Protein AF-A0A1C6I6C9-F1 (afdb_monomer_lite)

pLDDT: mean 89.74, std 8.67, range [51.88, 98.06]

Structure (mmCIF, N/CA/C/O backbone):
data_AF-A0A1C6I6C9-F1
#
_entry.id   AF-A0A1C6I6C9-F1
#
loop_
_atom_site.group_PDB
_atom_site.id
_atom_site.type_symbol
_atom_site.label_atom_id
_atom_site.label_alt_id
_atom_site.label_comp_id
_atom_site.label_asym_id
_atom_site.label_entity_id
_atom_site.label_seq_id
_atom_site.pdbx_PDB_ins_code
_atom_site.Cartn_x
_atom_site.Cartn_y
_atom_site.Cartn_z
_atom_site.occupancy
_atom_site.B_iso_or_equiv
_atom_site.auth_seq_id
_atom_site.auth_comp_id
_atom_site.auth_asym_id
_atom_site.auth_atom_id
_atom_site.pdbx_PDB_model_num
ATOM 1 N N . MET A 1 1 ? -13.541 0.398 -19.706 1.00 61.53 1 MET A N 1
ATOM 2 C CA . MET A 1 1 ? -12.215 1.051 -19.804 1.00 61.53 1 MET A CA 1
ATOM 3 C C . MET A 1 1 ? -11.159 -0.019 -19.575 1.00 61.53 1 MET A C 1
ATOM 5 O O . MET A 1 1 ? -11.337 -0.788 -18.644 1.00 61.53 1 MET A O 1
ATOM 9 N N . ILE A 1 2 ? -10.128 -0.121 -20.419 1.00 81.19 2 ILE A N 1
ATOM 10 C CA . ILE A 1 2 ? -9.035 -1.096 -20.234 1.00 81.19 2 ILE A CA 1
ATOM 11 C C . ILE A 1 2 ? -7.935 -0.419 -19.410 1.00 81.19 2 ILE A C 1
ATOM 13 O O . ILE A 1 2 ? -7.549 0.708 -19.726 1.00 81.19 2 ILE A O 1
ATOM 17 N N . PHE A 1 3 ? -7.452 -1.075 -18.355 1.00 89.19 3 PHE A N 1
ATOM 18 C CA . PHE A 1 3 ? -6.341 -0.570 -17.549 1.00 89.19 3 PHE A CA 1
ATOM 19 C C . PHE A 1 3 ? -5.011 -0.953 -18.202 1.00 89.19 3 PHE A C 1
ATOM 21 O O . PHE A 1 3 ? -4.579 -2.093 -18.086 1.00 89.19 3 PHE A O 1
ATOM 28 N N . VAL A 1 4 ? -4.390 -0.002 -18.904 1.00 91.38 4 VAL A N 1
ATOM 29 C CA . VAL A 1 4 ? -3.047 -0.151 -19.494 1.00 91.38 4 VAL A CA 1
ATOM 30 C C . VAL A 1 4 ? -2.168 0.989 -18.974 1.00 91.38 4 VAL A C 1
ATOM 32 O O . VAL A 1 4 ? -2.090 2.050 -19.611 1.00 91.38 4 VAL A O 1
ATOM 35 N N . PRO A 1 5 ? -1.574 0.838 -17.780 1.00 93.44 5 PRO A N 1
ATOM 36 C CA . PRO A 1 5 ? -0.711 1.861 -17.214 1.00 93.44 5 PRO A CA 1
ATOM 37 C C . PRO A 1 5 ? 0.591 1.958 -18.013 1.00 93.44 5 PRO A C 1
ATOM 39 O O . PRO A 1 5 ? 0.952 1.059 -18.773 1.00 93.44 5 PRO A O 1
ATOM 42 N N . HIS A 1 6 ? 1.278 3.085 -17.866 1.00 93.00 6 HIS A N 1
ATOM 43 C CA . HIS A 1 6 ? 2.584 3.297 -18.475 1.00 93.00 6 HIS A CA 1
ATOM 44 C C . HIS A 1 6 ? 3.594 3.731 -17.417 1.00 93.00 6 HIS A C 1
ATOM 46 O O . HIS A 1 6 ? 3.250 4.473 -16.497 1.00 93.00 6 HIS A O 1
ATOM 52 N N . ILE A 1 7 ? 4.843 3.321 -17.610 1.00 92.38 7 ILE A N 1
ATOM 53 C CA . ILE A 1 7 ? 6.009 3.784 -16.850 1.00 92.38 7 ILE A CA 1
ATOM 54 C C . ILE A 1 7 ? 6.973 4.524 -17.784 1.00 92.38 7 ILE A C 1
ATOM 56 O O . ILE A 1 7 ? 6.735 4.608 -18.993 1.00 92.38 7 ILE A O 1
ATOM 60 N N . ILE A 1 8 ? 8.057 5.069 -17.237 1.00 90.75 8 ILE A N 1
ATOM 61 C CA . ILE A 1 8 ? 9.130 5.712 -18.001 1.00 90.75 8 ILE A CA 1
ATOM 62 C C . ILE A 1 8 ? 10.309 4.772 -18.130 1.00 90.75 8 ILE A C 1
ATOM 64 O O . ILE A 1 8 ? 10.794 4.263 -17.127 1.00 90.75 8 ILE A O 1
ATOM 68 N N . ARG A 1 9 ? 10.822 4.605 -19.348 1.00 91.62 9 ARG A N 1
ATOM 69 C CA . ARG A 1 9 ? 12.175 4.103 -19.574 1.00 91.62 9 ARG A CA 1
ATOM 70 C C . ARG A 1 9 ? 13.157 5.265 -19.449 1.00 91.62 9 ARG A C 1
ATOM 72 O O . ARG A 1 9 ? 13.077 6.228 -20.205 1.00 91.62 9 ARG A O 1
ATOM 79 N N . CYS A 1 10 ? 14.077 5.191 -18.493 1.00 89.56 10 CYS A N 1
ATOM 80 C CA . CYS A 1 10 ? 14.943 6.319 -18.143 1.00 89.56 10 CYS A CA 1
ATOM 81 C C . CYS A 1 10 ? 15.974 6.654 -19.225 1.00 89.56 10 CYS A C 1
ATOM 83 O O . CYS A 1 10 ? 16.325 7.820 -19.369 1.00 89.56 10 CYS A O 1
ATOM 85 N N . ALA A 1 11 ? 16.438 5.656 -19.987 1.00 89.81 11 ALA A N 1
ATOM 86 C CA . ALA A 1 11 ? 17.492 5.828 -20.992 1.00 89.81 11 ALA A CA 1
ATOM 87 C C . ALA A 1 11 ? 17.140 6.867 -22.074 1.00 89.81 11 ALA A C 1
ATOM 89 O O . ALA A 1 11 ? 18.021 7.553 -22.583 1.00 89.81 11 ALA A O 1
ATOM 90 N N . ASP A 1 12 ? 15.858 6.981 -22.420 1.00 88.31 12 ASP A N 1
ATOM 91 C CA . ASP A 1 12 ? 15.351 7.856 -23.480 1.00 88.31 12 ASP A CA 1
ATOM 92 C C . ASP A 1 12 ? 14.105 8.661 -23.072 1.00 88.31 12 ASP A C 1
ATOM 94 O O . ASP A 1 12 ? 13.520 9.365 -23.895 1.00 88.31 12 ASP A O 1
ATOM 98 N N . ASN A 1 13 ? 13.708 8.586 -21.798 1.00 85.75 13 ASN A N 1
ATOM 99 C CA . ASN A 1 13 ? 12.519 9.231 -21.238 1.00 85.75 13 ASN A CA 1
ATOM 100 C C . ASN A 1 13 ? 11.226 8.902 -22.018 1.00 85.75 13 ASN A C 1
ATOM 102 O O . ASN A 1 13 ? 10.327 9.736 -22.157 1.00 85.75 13 ASN A O 1
ATOM 106 N N . ILE A 1 14 ? 11.130 7.676 -22.542 1.00 87.50 14 ILE A N 1
ATOM 107 C CA . ILE A 1 14 ? 9.965 7.209 -23.296 1.00 87.50 14 ILE A CA 1
ATOM 108 C C . ILE A 1 14 ? 8.952 6.558 -22.358 1.00 87.50 14 ILE A C 1
ATOM 110 O O . ILE A 1 14 ? 9.288 5.726 -21.513 1.00 87.50 14 ILE A O 1
ATOM 114 N N . SER A 1 15 ? 7.682 6.915 -22.551 1.00 89.81 15 SER A N 1
ATOM 115 C CA . SER A 1 15 ? 6.564 6.227 -21.918 1.00 89.81 15 SER A CA 1
ATOM 116 C C . SER A 1 15 ? 6.342 4.868 -22.578 1.00 89.81 15 SER A C 1
ATOM 118 O O . SER A 1 15 ? 6.114 4.801 -23.786 1.00 89.81 15 SER A O 1
ATOM 120 N N . ILE A 1 16 ? 6.382 3.793 -21.791 1.00 92.31 16 ILE A N 1
ATOM 121 C CA . ILE A 1 16 ? 6.106 2.434 -22.269 1.00 92.31 16 ILE A CA 1
ATOM 122 C C . ILE A 1 16 ? 4.904 1.837 -21.532 1.00 92.31 16 ILE A C 1
ATOM 124 O O . ILE A 1 16 ? 4.766 2.072 -20.328 1.00 92.31 16 ILE A O 1
ATOM 128 N N . PRO A 1 17 ? 4.031 1.079 -22.217 1.00 94.31 17 PRO A N 1
ATOM 129 C CA . PRO A 1 17 ? 2.959 0.354 -21.552 1.00 94.31 17 PRO A CA 1
ATOM 130 C C . PRO A 1 17 ? 3.535 -0.800 -20.732 1.00 94.31 17 PRO A C 1
ATOM 132 O O . PRO A 1 17 ? 4.546 -1.391 -21.115 1.00 94.31 17 PRO A O 1
ATOM 135 N N . VAL A 1 18 ? 2.861 -1.144 -19.640 1.00 96.00 18 VAL A N 1
ATOM 136 C CA . VAL A 1 18 ? 3.167 -2.338 -18.844 1.00 96.00 18 VAL A CA 1
ATOM 137 C C . VAL A 1 18 ? 1.913 -3.164 -18.618 1.00 96.00 18 VAL A C 1
ATOM 139 O O . VAL A 1 18 ? 0.805 -2.625 -18.556 1.00 96.00 18 VAL A O 1
ATOM 142 N N . ASP A 1 19 ? 2.110 -4.470 -18.499 1.00 96.56 19 ASP A N 1
ATOM 143 C CA . ASP A 1 19 ? 1.076 -5.411 -18.089 1.00 96.56 19 ASP A CA 1
ATOM 144 C C . ASP A 1 19 ? 1.228 -5.731 -16.602 1.00 96.56 19 ASP A C 1
ATOM 146 O O . ASP A 1 19 ? 2.350 -5.786 -16.094 1.00 96.56 19 ASP A O 1
ATOM 150 N N . ILE A 1 20 ? 0.105 -5.908 -15.905 1.00 97.69 20 ILE A N 1
ATOM 151 C CA . ILE A 1 20 ? 0.099 -6.353 -14.510 1.00 97.69 20 ILE A CA 1
ATOM 152 C C . ILE A 1 20 ? -0.859 -7.528 -14.385 1.00 97.69 20 ILE A C 1
ATOM 154 O O . ILE A 1 20 ? -2.078 -7.368 -14.493 1.00 97.69 20 ILE A O 1
ATOM 158 N N . SER A 1 21 ? -0.292 -8.697 -14.116 1.00 97.06 21 SER A N 1
ATOM 159 C CA . SER A 1 21 ? -1.000 -9.970 -14.012 1.00 97.06 21 SER A CA 1
ATOM 160 C C . SER A 1 21 ? -0.632 -10.680 -12.715 1.00 97.06 21 SER A C 1
ATOM 162 O O . SER A 1 21 ? 0.347 -10.319 -12.060 1.00 97.06 21 SER A O 1
ATOM 164 N N . SER A 1 22 ? -1.400 -11.699 -12.327 1.00 97.31 22 SER A N 1
ATOM 165 C CA . SER A 1 22 ? -1.006 -12.572 -11.216 1.00 97.31 22 SER A CA 1
ATOM 166 C C . SER A 1 22 ? 0.410 -13.103 -11.452 1.00 97.31 22 SER A C 1
ATOM 168 O O . SER A 1 22 ? 0.742 -13.487 -12.576 1.00 97.31 22 SER A O 1
ATOM 170 N N . ALA A 1 23 ? 1.240 -13.071 -10.410 1.00 96.88 23 ALA A N 1
ATOM 171 C CA . ALA A 1 23 ? 2.618 -13.536 -10.489 1.00 96.88 23 ALA A CA 1
ATOM 172 C C . ALA A 1 23 ? 2.642 -15.053 -10.722 1.00 96.88 23 ALA A C 1
ATOM 174 O O . ALA A 1 23 ? 1.962 -15.804 -10.017 1.00 96.88 23 ALA A O 1
ATOM 175 N N . SER A 1 24 ? 3.403 -15.503 -11.719 1.00 95.94 24 SER A N 1
ATOM 176 C CA . SER A 1 24 ? 3.633 -16.929 -11.955 1.00 95.94 24 SER A CA 1
ATOM 177 C C . SER A 1 24 ? 4.696 -17.481 -11.003 1.00 95.94 24 SER A C 1
ATOM 179 O O . SER A 1 24 ? 5.444 -16.729 -10.381 1.00 95.94 24 SER A O 1
ATOM 181 N N . ALA A 1 25 ? 4.814 -18.810 -10.926 1.00 93.62 25 ALA A N 1
ATOM 182 C CA . ALA A 1 25 ? 5.925 -19.441 -10.214 1.00 93.62 25 ALA A CA 1
ATOM 183 C C . ALA A 1 25 ? 7.292 -19.010 -10.780 1.00 93.62 25 ALA A C 1
ATOM 185 O O . ALA A 1 25 ? 8.225 -18.813 -10.011 1.00 93.62 25 ALA A O 1
ATOM 186 N N . ASP A 1 26 ? 7.390 -18.794 -12.097 1.00 94.12 26 ASP A N 1
ATOM 187 C CA . ASP A 1 26 ? 8.616 -18.310 -12.742 1.00 94.12 26 ASP A CA 1
ATOM 188 C C . ASP A 1 26 ? 8.948 -16.867 -12.338 1.00 94.12 26 ASP A C 1
ATOM 190 O O . ASP A 1 26 ? 10.118 -16.541 -12.150 1.00 94.12 26 ASP A O 1
ATOM 194 N N . ASP A 1 27 ? 7.935 -16.010 -12.156 1.00 95.25 27 ASP A N 1
ATOM 195 C CA . ASP A 1 27 ? 8.137 -14.631 -11.692 1.00 95.25 27 ASP A CA 1
ATOM 196 C C . ASP A 1 27 ? 8.723 -14.601 -10.280 1.00 95.25 27 ASP A C 1
ATOM 198 O O . ASP A 1 27 ? 9.616 -13.805 -9.999 1.00 95.25 27 ASP A O 1
ATOM 202 N N . ILE A 1 28 ? 8.239 -15.488 -9.404 1.00 93.50 28 ILE A N 1
ATOM 203 C CA . ILE A 1 28 ? 8.764 -15.639 -8.044 1.00 93.50 28 ILE A CA 1
ATOM 204 C C . ILE A 1 28 ? 10.155 -16.283 -8.075 1.00 93.50 28 ILE A C 1
ATOM 206 O O . ILE A 1 28 ? 11.078 -15.788 -7.444 1.00 93.50 28 ILE A O 1
ATOM 210 N N . ALA A 1 29 ? 10.364 -17.330 -8.874 1.00 92.19 29 ALA A N 1
ATOM 211 C CA . ALA A 1 29 ? 11.677 -17.959 -9.010 1.00 92.19 29 ALA A CA 1
ATOM 212 C C . ALA A 1 29 ? 12.747 -16.972 -9.512 1.00 92.19 29 ALA A C 1
ATOM 214 O O . ALA A 1 29 ? 13.896 -17.018 -9.066 1.00 92.19 29 ALA A O 1
ATOM 215 N N . ALA A 1 30 ? 12.370 -16.043 -10.396 1.00 91.06 30 ALA A N 1
ATOM 216 C CA . ALA A 1 30 ? 13.259 -15.009 -10.911 1.00 91.06 30 ALA A CA 1
ATOM 217 C C . ALA A 1 30 ? 13.774 -14.051 -9.821 1.00 91.06 30 ALA A C 1
ATOM 219 O O . ALA A 1 30 ? 14.848 -13.471 -10.001 1.00 91.06 30 ALA A O 1
ATOM 220 N N . THR A 1 31 ? 13.077 -13.900 -8.686 1.00 90.50 31 THR A N 1
ATOM 221 C CA . THR A 1 31 ? 13.527 -12.998 -7.610 1.00 90.50 31 THR A CA 1
ATOM 222 C C . THR A 1 31 ? 14.742 -13.513 -6.849 1.00 90.50 31 THR A C 1
ATOM 224 O O . THR A 1 31 ? 15.498 -12.721 -6.285 1.00 90.50 31 THR A O 1
ATOM 227 N N . HIS A 1 32 ? 14.968 -14.828 -6.894 1.00 88.69 32 HIS A N 1
ATOM 228 C CA . HIS A 1 32 ? 16.109 -15.513 -6.278 1.00 88.69 32 HIS A CA 1
ATOM 229 C C . HIS A 1 32 ? 17.363 -15.521 -7.168 1.00 88.69 32 HIS A C 1
ATOM 231 O O . HIS A 1 32 ? 18.415 -16.011 -6.758 1.00 88.69 32 HIS A O 1
ATOM 237 N N . GLY A 1 33 ? 17.250 -15.013 -8.401 1.00 83.56 33 GLY A N 1
ATOM 238 C CA . GLY A 1 33 ? 18.349 -14.914 -9.360 1.00 83.56 33 GLY A CA 1
ATOM 239 C C . GLY A 1 33 ? 19.383 -13.841 -9.002 1.00 83.56 33 GLY A C 1
ATOM 240 O O . GLY A 1 33 ? 19.335 -13.229 -7.942 1.00 83.56 33 GLY A O 1
ATOM 241 N N . SER A 1 34 ? 20.340 -13.600 -9.903 1.00 79.44 34 SER A N 1
ATOM 242 C CA . SER A 1 34 ? 21.319 -12.513 -9.767 1.00 79.44 34 SER A CA 1
ATOM 243 C C . SER A 1 34 ? 21.060 -11.419 -10.811 1.00 79.44 34 SER A C 1
ATOM 245 O O . SER A 1 34 ? 20.987 -11.748 -11.999 1.00 79.44 34 SER A O 1
ATOM 247 N N . PRO A 1 35 ? 20.971 -10.134 -10.418 1.00 82.38 35 PRO A N 1
ATOM 248 C CA . PRO A 1 35 ? 20.951 -9.635 -9.037 1.00 82.38 35 PRO A CA 1
ATOM 249 C C . PRO A 1 35 ? 19.700 -10.092 -8.271 1.00 82.38 35 PRO A C 1
ATOM 251 O O . PRO A 1 35 ? 18.616 -10.178 -8.846 1.00 82.38 35 PRO A O 1
ATOM 254 N N . SER A 1 36 ? 19.860 -10.374 -6.977 1.00 83.69 36 SER A N 1
ATOM 255 C CA . SER A 1 36 ? 18.757 -10.821 -6.124 1.00 83.69 36 SER A CA 1
ATOM 256 C C . SER A 1 36 ? 17.854 -9.657 -5.753 1.00 83.69 36 SER A C 1
ATOM 258 O O . SER A 1 36 ? 18.324 -8.542 -5.505 1.00 83.69 36 SER A O 1
ATOM 260 N N . TRP A 1 37 ? 16.558 -9.930 -5.673 1.00 90.12 37 TRP A N 1
ATOM 261 C CA . TRP A 1 37 ? 15.612 -9.001 -5.067 1.00 90.12 37 TRP A CA 1
ATOM 262 C C . TRP A 1 37 ? 15.829 -8.982 -3.552 1.00 90.12 37 TRP A C 1
ATOM 264 O O . TRP A 1 37 ? 16.405 -9.910 -2.980 1.00 90.12 37 TRP A O 1
ATOM 274 N N . GLN A 1 38 ? 15.423 -7.902 -2.895 1.00 86.00 38 GLN A N 1
ATOM 275 C CA . GLN A 1 38 ? 15.646 -7.734 -1.459 1.00 86.00 38 GLN A CA 1
ATOM 276 C C . GLN A 1 38 ? 14.639 -8.521 -0.628 1.00 86.00 38 GLN A C 1
ATOM 278 O O . GLN A 1 38 ? 14.950 -8.911 0.498 1.00 86.00 38 GLN A O 1
ATOM 283 N N . THR A 1 39 ? 13.439 -8.732 -1.165 1.00 86.31 39 THR A N 1
ATOM 284 C CA . THR A 1 39 ? 12.361 -9.398 -0.441 1.00 86.31 39 THR A CA 1
ATOM 285 C C . THR A 1 39 ? 12.223 -10.847 -0.827 1.00 86.31 39 THR A C 1
ATOM 287 O O . THR A 1 39 ? 12.084 -11.195 -1.997 1.00 86.31 39 THR A O 1
ATOM 290 N N . ASP A 1 40 ? 12.140 -11.680 0.203 1.00 87.94 40 ASP A N 1
ATOM 291 C CA . ASP A 1 40 ? 11.693 -13.051 0.068 1.00 87.94 40 ASP A CA 1
ATOM 292 C C . ASP A 1 40 ? 10.163 -13.102 -0.089 1.00 87.94 40 ASP A C 1
ATOM 294 O O . ASP A 1 40 ? 9.391 -13.024 0.879 1.00 87.94 40 ASP A O 1
ATOM 298 N N . LEU A 1 41 ? 9.718 -13.220 -1.340 1.00 87.12 41 LEU A N 1
ATOM 299 C CA . LEU A 1 41 ? 8.304 -13.365 -1.682 1.00 87.12 41 LEU A CA 1
ATOM 300 C C . LEU A 1 41 ? 7.723 -14.725 -1.272 1.00 87.12 41 LEU A C 1
ATOM 302 O O . LEU A 1 41 ? 6.495 -14.855 -1.220 1.00 87.12 41 LEU A O 1
ATOM 306 N N . ASP A 1 42 ? 8.569 -15.699 -0.936 1.00 88.31 42 ASP A N 1
ATOM 307 C CA . ASP A 1 42 ? 8.166 -17.018 -0.444 1.00 88.31 42 ASP A CA 1
ATOM 308 C C . ASP A 1 42 ? 8.066 -17.074 1.084 1.00 88.31 42 ASP A C 1
ATOM 310 O O . ASP A 1 42 ? 7.624 -18.086 1.642 1.00 88.31 42 ASP A O 1
ATOM 314 N N . SER A 1 43 ? 8.381 -15.969 1.769 1.00 91.00 43 SER A N 1
ATOM 315 C CA . SER A 1 43 ? 8.271 -15.874 3.223 1.00 91.00 43 SER A CA 1
ATOM 316 C C . SER A 1 43 ? 6.897 -16.348 3.726 1.00 91.00 43 SER A C 1
ATOM 318 O O . SER A 1 43 ? 5.872 -16.076 3.088 1.00 91.00 43 SER A O 1
ATOM 320 N N . PRO A 1 44 ? 6.815 -17.003 4.905 1.00 91.62 44 PRO A N 1
ATOM 321 C CA . PRO A 1 44 ? 5.546 -17.508 5.440 1.00 91.62 44 PRO A CA 1
ATOM 322 C C . PRO A 1 44 ? 4.436 -16.452 5.513 1.00 91.62 44 PRO A C 1
ATOM 324 O O . PRO A 1 44 ? 3.259 -16.771 5.364 1.00 91.62 44 PRO A O 1
ATOM 327 N N . TYR A 1 45 ? 4.813 -15.185 5.708 1.00 91.31 45 TYR A N 1
ATOM 328 C CA . TYR A 1 45 ? 3.887 -14.061 5.727 1.00 91.31 45 TYR A CA 1
ATOM 329 C C . TYR A 1 45 ? 3.255 -13.795 4.349 1.00 91.31 45 TYR A C 1
ATOM 331 O O . TYR A 1 45 ? 2.034 -13.682 4.245 1.00 91.31 45 TYR A O 1
ATOM 339 N N . LEU A 1 46 ? 4.064 -13.712 3.285 1.00 92.31 46 LEU A N 1
ATOM 340 C CA . LEU A 1 46 ? 3.590 -13.421 1.925 1.00 92.31 46 LEU A CA 1
ATOM 341 C C . LEU A 1 46 ? 3.051 -14.661 1.199 1.00 92.31 46 LEU A C 1
ATOM 343 O O . LEU A 1 46 ? 2.344 -14.529 0.200 1.00 92.31 46 LEU A O 1
ATOM 347 N N . SER A 1 47 ? 3.362 -15.857 1.692 1.00 91.88 47 SER A N 1
ATOM 348 C CA . SER A 1 47 ? 2.820 -17.138 1.222 1.00 91.88 47 SER A CA 1
ATOM 349 C C . SER A 1 47 ? 1.447 -17.478 1.814 1.00 91.88 47 SER A C 1
ATOM 351 O O . SER A 1 47 ? 0.885 -18.528 1.504 1.00 91.88 47 SER A O 1
ATOM 353 N N . ASN A 1 48 ? 0.880 -16.599 2.646 1.00 92.00 48 ASN A N 1
ATOM 354 C CA . ASN A 1 48 ? -0.484 -16.740 3.143 1.00 92.00 48 ASN A CA 1
ATOM 355 C C . ASN A 1 48 ? -1.493 -16.767 1.965 1.00 92.00 48 ASN A C 1
ATOM 357 O O . ASN A 1 48 ? -1.398 -15.920 1.076 1.00 92.00 48 ASN A O 1
ATOM 361 N N . PRO A 1 49 ? -2.471 -17.696 1.949 1.00 91.62 49 PRO A N 1
ATOM 362 C CA . PRO A 1 49 ? -3.429 -17.844 0.846 1.00 91.62 49 PRO A CA 1
ATOM 363 C C . PRO A 1 49 ? -4.318 -16.614 0.602 1.00 91.62 49 PRO A C 1
ATOM 365 O O . PRO A 1 49 ? -4.815 -16.438 -0.508 1.00 91.62 49 PRO A O 1
ATOM 368 N N . ASP A 1 50 ? -4.489 -15.743 1.597 1.00 92.25 50 ASP A N 1
ATOM 369 C CA . ASP A 1 50 ? -5.245 -14.492 1.461 1.00 92.25 50 ASP A CA 1
ATOM 370 C C . ASP A 1 50 ? -4.431 -13.375 0.777 1.00 92.25 50 ASP A C 1
ATOM 372 O O . ASP A 1 50 ? -4.940 -12.273 0.545 1.00 92.25 50 ASP A O 1
ATOM 376 N N . VAL A 1 51 ? -3.152 -13.629 0.476 1.00 95.69 51 VAL A N 1
ATOM 377 C CA . VAL A 1 51 ? -2.238 -12.679 -0.159 1.00 95.69 51 VAL A CA 1
ATOM 378 C C . VAL A 1 51 ? -2.119 -12.990 -1.643 1.00 95.69 51 VAL A C 1
ATOM 380 O O . VAL A 1 51 ? -1.630 -14.037 -2.059 1.00 95.69 51 VAL A O 1
ATOM 383 N N . SER A 1 52 ? -2.533 -12.034 -2.467 1.00 96.81 52 SER A N 1
ATOM 384 C CA . SER A 1 52 ? -2.410 -12.107 -3.919 1.00 96.81 52 SER A CA 1
ATOM 385 C C . SER A 1 52 ? -1.171 -11.358 -4.392 1.00 96.81 52 SER A C 1
ATOM 387 O O . SER A 1 52 ? -0.986 -10.181 -4.078 1.00 96.81 52 SER A O 1
ATOM 389 N N . LYS A 1 53 ? -0.330 -12.039 -5.171 1.00 97.50 53 LYS A N 1
ATOM 390 C CA . LYS A 1 53 ? 0.904 -11.487 -5.739 1.00 97.50 53 LYS A CA 1
ATOM 391 C C . LYS A 1 53 ? 0.713 -11.155 -7.214 1.00 97.50 53 LYS A C 1
ATOM 393 O O . LYS A 1 53 ? 0.148 -11.952 -7.963 1.00 97.50 53 LYS A O 1
ATOM 398 N N . TYR A 1 54 ? 1.208 -9.996 -7.628 1.00 97.94 54 TYR A N 1
ATOM 399 C CA . TYR A 1 54 ? 1.100 -9.502 -8.996 1.00 97.94 54 TYR A CA 1
ATOM 400 C C . TYR A 1 54 ? 2.456 -9.068 -9.532 1.00 97.94 54 TYR A C 1
ATOM 402 O O . TYR A 1 54 ? 3.206 -8.388 -8.833 1.00 97.94 54 TYR A O 1
ATOM 410 N N . ALA A 1 55 ? 2.732 -9.445 -10.778 1.00 97.88 55 ALA A N 1
ATOM 411 C CA . ALA A 1 55 ? 3.934 -9.103 -11.521 1.00 97.88 55 ALA A CA 1
ATOM 412 C C . ALA A 1 55 ? 3.631 -7.994 -12.529 1.00 97.88 55 ALA A C 1
ATOM 414 O O . ALA A 1 55 ? 2.678 -8.097 -13.300 1.00 97.88 55 ALA A O 1
ATOM 415 N N . MET A 1 56 ? 4.462 -6.953 -12.542 1.00 98.00 56 MET A N 1
ATOM 416 C CA . MET A 1 56 ? 4.473 -5.930 -13.582 1.00 98.00 56 MET A CA 1
ATOM 417 C C . MET A 1 56 ? 5.529 -6.282 -14.624 1.00 98.00 56 MET A C 1
ATOM 419 O O . MET A 1 56 ? 6.696 -6.458 -14.270 1.00 98.00 56 MET A O 1
ATOM 423 N N . LYS A 1 57 ? 5.142 -6.340 -15.899 1.00 98.00 57 LYS A N 1
ATOM 424 C CA . LYS A 1 57 ? 6.038 -6.712 -17.001 1.00 98.00 57 LYS A CA 1
ATOM 425 C C . LYS A 1 57 ? 6.020 -5.700 -18.136 1.00 98.00 57 LYS A C 1
ATOM 427 O O . LYS A 1 57 ? 4.984 -5.114 -18.456 1.00 98.00 57 LYS A O 1
ATOM 432 N N . ALA A 1 58 ? 7.173 -5.515 -18.772 1.00 96.69 58 ALA A N 1
ATOM 433 C CA . ALA A 1 58 ? 7.265 -4.793 -20.037 1.00 96.69 58 ALA A CA 1
ATOM 434 C C . ALA A 1 58 ? 6.717 -5.652 -21.195 1.00 96.69 58 ALA A C 1
ATOM 436 O O . ALA A 1 58 ? 6.568 -6.867 -21.054 1.00 96.69 58 ALA A O 1
ATOM 437 N N . PRO A 1 59 ? 6.465 -5.060 -22.380 1.00 94.81 59 PRO A N 1
ATOM 438 C CA . PRO A 1 59 ? 5.911 -5.787 -23.527 1.00 94.81 59 PRO A CA 1
ATOM 439 C C . PRO A 1 59 ? 6.770 -6.961 -24.022 1.00 94.81 59 PRO A C 1
ATOM 441 O O . PRO A 1 59 ? 6.263 -7.863 -24.677 1.00 94.81 59 PRO A O 1
ATOM 444 N N . ASN A 1 60 ? 8.070 -6.947 -23.722 1.00 95.12 60 ASN A N 1
ATOM 445 C CA . ASN A 1 60 ? 9.012 -8.028 -24.023 1.00 95.12 60 ASN A CA 1
ATOM 446 C C . ASN A 1 60 ? 9.012 -9.154 -22.965 1.00 95.12 60 ASN A C 1
ATOM 448 O O . ASN A 1 60 ? 9.827 -10.064 -23.071 1.00 95.12 60 ASN A O 1
ATOM 452 N N . GLY A 1 61 ? 8.154 -9.080 -21.943 1.00 95.56 61 GLY A N 1
ATOM 453 C CA . GLY A 1 61 ? 8.093 -10.036 -20.835 1.00 95.56 61 GLY A CA 1
ATOM 454 C C . GLY A 1 61 ? 9.080 -9.767 -19.697 1.00 95.56 61 GLY A C 1
ATOM 455 O O . GLY A 1 61 ? 9.101 -10.529 -18.736 1.00 95.56 61 GLY A O 1
ATOM 456 N N . GLU A 1 62 ? 9.881 -8.700 -19.769 1.00 96.19 62 GLU A N 1
ATOM 457 C CA . GLU A 1 62 ? 10.812 -8.335 -18.698 1.00 96.19 62 GLU A CA 1
ATOM 458 C C . GLU A 1 62 ? 10.059 -7.988 -17.411 1.00 96.19 62 GLU A C 1
ATOM 460 O O . GLU A 1 62 ? 9.189 -7.114 -17.417 1.00 96.19 62 GLU A O 1
ATOM 465 N N . LEU A 1 63 ? 10.417 -8.657 -16.314 1.00 96.50 63 LEU A N 1
ATOM 466 C CA . LEU A 1 63 ? 9.859 -8.427 -14.987 1.00 96.50 63 LEU A CA 1
ATOM 467 C C . LEU A 1 63 ? 10.391 -7.111 -14.405 1.00 96.50 63 LEU A C 1
ATOM 469 O O . LEU A 1 63 ? 11.590 -6.953 -14.203 1.00 96.50 63 LEU A O 1
ATOM 473 N N . ILE A 1 64 ? 9.487 -6.175 -14.123 1.00 96.38 64 ILE A N 1
ATOM 474 C CA . ILE A 1 64 ? 9.811 -4.817 -13.663 1.00 96.38 64 ILE A CA 1
ATOM 475 C C . ILE A 1 64 ? 9.548 -4.647 -12.173 1.00 96.38 64 ILE A C 1
ATOM 477 O O . ILE A 1 64 ? 10.270 -3.903 -11.515 1.00 96.38 64 ILE A O 1
ATOM 481 N N . ALA A 1 65 ? 8.498 -5.274 -11.645 1.00 95.88 65 ALA A N 1
ATOM 482 C CA . ALA A 1 65 ? 8.114 -5.145 -10.246 1.00 95.88 65 ALA A CA 1
ATOM 483 C C . ALA A 1 65 ? 7.222 -6.305 -9.800 1.00 95.88 65 ALA A C 1
ATOM 485 O O . ALA A 1 65 ? 6.543 -6.922 -10.623 1.00 95.88 65 ALA A O 1
ATOM 486 N N . LEU A 1 66 ? 7.187 -6.545 -8.493 1.00 95.88 66 LEU A N 1
ATOM 487 C CA . LEU A 1 66 ? 6.258 -7.454 -7.830 1.00 95.88 66 LEU A CA 1
ATOM 488 C C . LEU A 1 66 ? 5.589 -6.728 -6.665 1.00 95.88 66 LEU A C 1
ATOM 490 O O . LEU A 1 66 ? 6.211 -5.922 -5.973 1.00 95.88 66 LEU A O 1
ATOM 494 N N . ALA A 1 67 ? 4.311 -7.010 -6.447 1.00 96.06 67 ALA A N 1
ATOM 495 C CA . ALA A 1 67 ? 3.560 -6.468 -5.324 1.00 96.06 67 ALA A CA 1
ATOM 496 C C . ALA A 1 67 ? 2.607 -7.505 -4.733 1.00 96.06 67 ALA A C 1
ATOM 498 O O . ALA A 1 67 ? 2.089 -8.372 -5.439 1.00 96.06 67 ALA A O 1
ATOM 499 N N . ALA A 1 68 ? 2.387 -7.395 -3.427 1.00 97.19 68 ALA A N 1
ATOM 500 C CA . ALA A 1 68 ? 1.532 -8.264 -2.640 1.00 97.19 68 ALA A CA 1
ATOM 501 C C . ALA A 1 68 ? 0.367 -7.461 -2.055 1.00 97.19 68 ALA A C 1
ATOM 503 O O . ALA A 1 68 ? 0.559 -6.449 -1.375 1.00 97.19 68 ALA A O 1
ATOM 504 N N . TYR A 1 69 ? -0.845 -7.947 -2.300 1.00 97.50 69 TYR A N 1
ATOM 505 C CA . TYR A 1 69 ? -2.093 -7.311 -1.903 1.00 97.5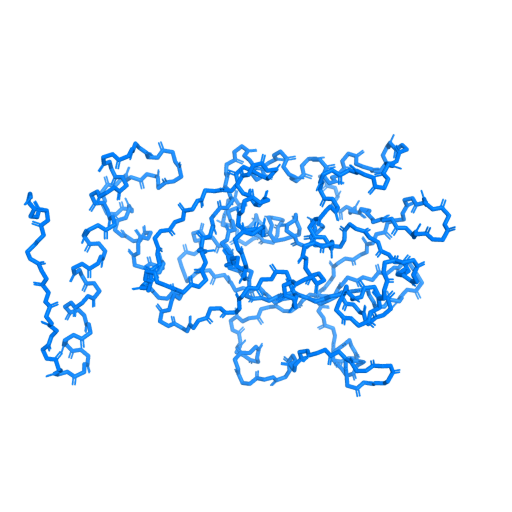0 69 TYR A CA 1
ATOM 506 C C . TYR A 1 69 ? -2.925 -8.279 -1.067 1.00 97.50 69 TYR A C 1
ATOM 508 O O . TYR A 1 69 ? -3.009 -9.463 -1.388 1.00 97.50 69 TYR A O 1
ATOM 516 N N . LYS A 1 70 ? -3.588 -7.775 -0.028 1.00 96.69 70 LYS A N 1
ATOM 517 C CA . LYS A 1 70 ? -4.539 -8.539 0.785 1.00 96.69 70 LYS A CA 1
ATOM 518 C C . LYS A 1 70 ? -5.871 -7.814 0.829 1.00 96.69 70 LYS A C 1
ATOM 520 O O . LYS A 1 70 ? -5.928 -6.626 1.128 1.00 96.69 70 LYS A O 1
ATOM 525 N N . ILE A 1 71 ? -6.952 -8.515 0.521 1.00 95.81 71 ILE A N 1
ATOM 526 C CA . ILE A 1 71 ? -8.301 -7.960 0.652 1.00 95.81 71 ILE A CA 1
ATOM 527 C C . ILE A 1 71 ? -8.665 -7.978 2.142 1.00 95.81 71 ILE A C 1
ATOM 529 O O . ILE A 1 71 ? -8.493 -9.005 2.796 1.00 95.81 71 ILE A O 1
ATOM 533 N N . SER A 1 72 ? -9.154 -6.860 2.691 1.00 91.50 72 SER A N 1
ATOM 534 C CA . SER A 1 72 ? -9.734 -6.857 4.046 1.00 91.50 72 SER A CA 1
ATOM 535 C C . SER A 1 72 ? -10.894 -7.851 4.100 1.00 91.50 72 SER A C 1
ATOM 537 O O . SER A 1 72 ? -11.693 -7.911 3.163 1.00 91.50 72 SER A O 1
ATOM 539 N N . GLY A 1 73 ? -11.033 -8.613 5.190 1.00 78.31 73 GLY A N 1
ATOM 540 C CA . GLY A 1 73 ? -12.003 -9.714 5.279 1.00 78.31 73 GLY A CA 1
ATOM 541 C C . GLY A 1 73 ? -13.455 -9.306 4.988 1.00 78.31 73 GLY A C 1
ATOM 542 O O . GLY A 1 73 ? -14.244 -10.109 4.493 1.00 78.31 73 GLY A O 1
ATOM 543 N N . ARG A 1 74 ? -13.811 -8.034 5.216 1.00 78.31 74 ARG A N 1
ATOM 544 C CA . ARG A 1 74 ? -15.146 -7.483 4.918 1.00 78.31 74 ARG A CA 1
ATOM 545 C C . ARG A 1 74 ? -15.247 -6.741 3.586 1.00 78.31 74 ARG A C 1
ATOM 547 O O . ARG A 1 74 ? -16.239 -6.049 3.363 1.00 78.31 74 ARG A O 1
ATOM 554 N N . LYS A 1 75 ? -14.238 -6.872 2.722 1.00 84.62 75 LYS A N 1
ATOM 555 C CA . LYS A 1 75 ? -14.116 -6.173 1.435 1.00 84.62 75 LYS A CA 1
ATOM 556 C C . LYS A 1 75 ? -14.258 -4.654 1.565 1.00 84.62 75 LYS A C 1
ATOM 558 O O . LYS A 1 75 ? -14.862 -4.001 0.723 1.00 84.62 75 LYS A O 1
ATOM 563 N N . THR A 1 76 ? -13.733 -4.093 2.653 1.00 87.38 76 THR A N 1
ATOM 564 C CA . THR A 1 76 ? -13.791 -2.645 2.895 1.00 87.38 76 THR A CA 1
ATOM 565 C C . THR A 1 76 ? -12.693 -1.913 2.124 1.00 87.38 76 THR A C 1
ATOM 567 O O . THR A 1 76 ? -12.919 -0.819 1.632 1.00 87.38 76 THR A O 1
ATOM 570 N N . TYR A 1 77 ? -11.514 -2.522 2.009 1.00 94.31 77 TYR A N 1
ATOM 571 C CA . TYR A 1 77 ? -10.339 -1.966 1.341 1.00 94.31 77 TYR A CA 1
ATOM 572 C C . TYR A 1 77 ? -9.408 -3.099 0.882 1.00 94.31 77 TYR A C 1
ATOM 574 O O . TYR A 1 77 ? -9.572 -4.263 1.269 1.00 94.31 77 TYR A O 1
ATOM 582 N N . VAL A 1 78 ? -8.408 -2.756 0.074 1.00 97.56 78 VAL A N 1
ATOM 583 C CA . VAL A 1 78 ? -7.245 -3.609 -0.210 1.00 97.56 78 VAL A CA 1
ATOM 584 C C . VAL A 1 78 ? -6.031 -3.080 0.539 1.00 97.56 78 VAL A C 1
ATOM 586 O O . VAL A 1 78 ? -5.673 -1.914 0.417 1.00 97.56 78 VAL A O 1
ATOM 589 N N . TYR A 1 79 ? -5.359 -3.942 1.287 1.00 97.12 79 TYR A N 1
ATOM 590 C CA . TYR A 1 79 ? -4.072 -3.641 1.888 1.00 97.12 79 TYR A CA 1
ATOM 591 C C . TYR A 1 79 ? -2.951 -3.914 0.879 1.00 97.12 79 TYR A C 1
ATOM 593 O O . TYR A 1 79 ? -2.835 -5.032 0.375 1.00 97.12 79 TYR A O 1
ATOM 601 N N . ILE A 1 80 ? -2.104 -2.924 0.604 1.00 97.19 80 ILE A N 1
ATOM 602 C CA . ILE A 1 80 ? -0.842 -3.125 -0.119 1.00 97.19 80 ILE A CA 1
ATOM 603 C C . ILE A 1 80 ? 0.210 -3.518 0.914 1.00 97.19 80 ILE A C 1
ATOM 605 O O . ILE A 1 80 ? 0.732 -2.672 1.638 1.00 97.19 80 ILE A O 1
ATOM 609 N N . LEU A 1 81 ? 0.451 -4.821 1.041 1.00 95.06 81 LEU A N 1
ATOM 610 C CA . LEU A 1 81 ? 1.343 -5.366 2.065 1.00 95.06 81 LEU A CA 1
ATOM 611 C C . LEU A 1 81 ? 2.799 -5.059 1.746 1.00 95.06 81 LEU A C 1
ATOM 613 O O . LEU A 1 81 ? 3.592 -4.762 2.637 1.00 95.06 81 LEU A O 1
ATOM 617 N N . TYR A 1 82 ? 3.146 -5.188 0.469 1.00 91.12 82 TYR A N 1
ATOM 618 C CA . TYR A 1 82 ? 4.508 -5.025 0.009 1.00 91.12 82 TYR A CA 1
ATOM 619 C C . TYR A 1 82 ? 4.558 -4.743 -1.491 1.00 91.12 82 TYR A C 1
ATOM 621 O O . TYR A 1 82 ? 3.688 -5.179 -2.246 1.00 91.12 82 TYR A O 1
ATOM 629 N N . ALA A 1 83 ? 5.593 -4.032 -1.923 1.00 92.56 83 ALA A N 1
ATOM 630 C CA . ALA A 1 83 ? 5.904 -3.817 -3.325 1.00 92.56 83 ALA A CA 1
ATOM 631 C C . ALA A 1 83 ? 7.402 -3.579 -3.498 1.00 92.56 83 ALA A C 1
ATOM 633 O O . ALA A 1 83 ? 8.012 -2.861 -2.703 1.00 92.56 83 ALA A O 1
ATOM 634 N N . GLU A 1 84 ? 7.963 -4.124 -4.570 1.00 90.62 84 GLU A N 1
ATOM 635 C CA . GLU A 1 84 ? 9.368 -3.969 -4.918 1.00 90.62 84 GLU A CA 1
ATOM 636 C C . GLU A 1 84 ? 9.551 -3.906 -6.434 1.00 90.62 84 GLU A C 1
ATOM 638 O O . GLU A 1 84 ? 8.868 -4.591 -7.196 1.00 90.62 84 GLU A O 1
ATOM 643 N N . SER A 1 85 ? 10.486 -3.063 -6.859 1.00 92.62 85 SER A N 1
ATOM 644 C CA . SER A 1 85 ? 10.959 -2.992 -8.240 1.00 92.62 85 SER A CA 1
ATOM 645 C C . SER A 1 85 ? 12.094 -3.988 -8.449 1.00 92.62 85 SER A C 1
ATOM 647 O O . SER A 1 85 ? 12.904 -4.203 -7.551 1.00 92.62 85 SER A O 1
ATOM 649 N N . ALA A 1 86 ? 12.215 -4.524 -9.658 1.00 92.81 86 ALA A N 1
ATOM 650 C CA . ALA A 1 86 ? 13.337 -5.359 -10.057 1.00 92.81 86 ALA A CA 1
ATOM 651 C C . ALA A 1 86 ? 14.668 -4.623 -9.838 1.00 92.81 86 ALA A C 1
ATOM 653 O O . ALA A 1 86 ? 14.708 -3.404 -10.023 1.00 92.81 86 ALA A O 1
ATOM 654 N N . PRO A 1 87 ? 15.773 -5.318 -9.507 1.00 91.00 87 PRO A N 1
ATOM 655 C CA . PRO A 1 87 ? 17.020 -4.688 -9.079 1.00 91.00 87 PRO A CA 1
ATOM 656 C C . PRO A 1 87 ? 17.514 -3.552 -9.977 1.00 91.00 87 PRO A C 1
ATOM 658 O O . PRO A 1 87 ? 17.828 -2.488 -9.464 1.00 91.00 87 PRO A O 1
ATOM 661 N N . HIS A 1 88 ? 17.453 -3.708 -11.305 1.00 91.19 88 HIS A N 1
ATOM 662 C CA . HIS A 1 88 ? 17.856 -2.687 -12.291 1.00 91.19 88 HIS A CA 1
ATOM 663 C C . HIS A 1 88 ? 17.003 -1.403 -12.280 1.00 91.19 88 HIS A C 1
ATOM 665 O O . HIS A 1 88 ? 17.208 -0.475 -13.065 1.00 91.19 88 HIS A O 1
ATOM 671 N N . SER A 1 89 ? 15.944 -1.356 -11.486 1.00 89.00 89 SER A N 1
ATOM 672 C CA . SER A 1 89 ? 15.107 -0.179 -11.236 1.00 89.00 89 SER A CA 1
ATOM 673 C C . SER A 1 89 ? 14.775 -0.033 -9.753 1.00 89.00 89 SER A C 1
ATOM 675 O O . SER A 1 89 ? 14.052 0.889 -9.375 1.00 89.00 89 SER A O 1
ATOM 677 N N . ASN A 1 90 ? 15.331 -0.907 -8.909 1.00 83.00 90 ASN A N 1
ATOM 678 C CA . ASN A 1 90 ? 15.206 -0.829 -7.474 1.00 83.00 90 ASN A CA 1
ATOM 679 C C . ASN A 1 90 ? 16.106 0.292 -6.989 1.00 83.00 90 ASN A C 1
ATOM 681 O O . ASN A 1 90 ? 17.322 0.307 -7.176 1.00 83.00 90 ASN A O 1
ATOM 685 N N . ALA A 1 91 ? 15.457 1.239 -6.347 1.00 74.56 91 ALA A N 1
ATOM 686 C CA . ALA A 1 91 ? 16.045 2.475 -5.933 1.00 74.56 91 ALA A CA 1
ATOM 687 C C . ALA A 1 91 ? 17.126 2.289 -4.852 1.00 74.56 91 ALA A C 1
ATOM 689 O O . ALA A 1 91 ? 17.998 3.135 -4.729 1.00 74.56 91 ALA A O 1
ATOM 690 N N . THR A 1 92 ? 17.102 1.177 -4.116 1.00 75.50 92 THR A N 1
ATOM 691 C CA . THR A 1 92 ? 18.039 0.841 -3.033 1.00 75.50 92 THR A CA 1
ATOM 692 C C . THR A 1 92 ? 19.265 0.053 -3.522 1.00 75.50 92 THR A C 1
ATOM 694 O O . THR A 1 92 ? 20.258 -0.038 -2.803 1.00 75.50 92 THR A O 1
ATOM 697 N N . ILE A 1 93 ? 19.184 -0.534 -4.725 1.00 77.88 93 ILE A N 1
ATOM 698 C CA . ILE A 1 93 ? 20.228 -1.368 -5.342 1.00 77.88 93 ILE A CA 1
ATOM 699 C C . ILE A 1 93 ? 20.933 -0.602 -6.465 1.00 77.88 93 ILE A C 1
ATOM 701 O O . ILE A 1 93 ? 22.150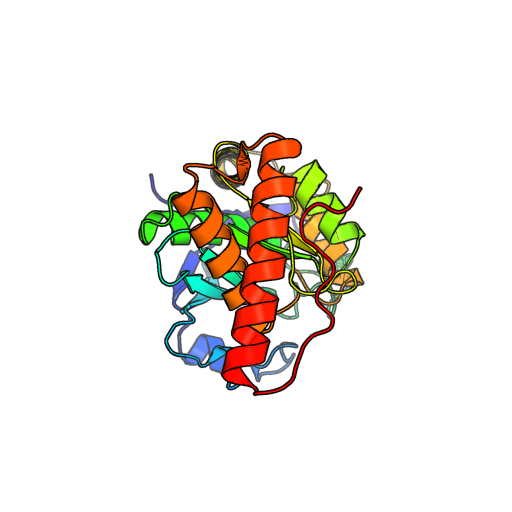 -0.682 -6.607 1.00 77.88 93 ILE A O 1
ATOM 705 N N . THR A 1 94 ? 20.175 0.134 -7.278 1.00 78.56 94 THR A N 1
ATOM 706 C CA . THR A 1 94 ? 20.665 0.825 -8.472 1.00 78.56 94 THR A CA 1
ATOM 707 C C . THR A 1 94 ? 20.529 2.335 -8.316 1.00 78.56 94 THR A C 1
ATOM 709 O O . THR A 1 94 ? 19.434 2.881 -8.116 1.00 78.56 94 THR A O 1
ATOM 712 N N . GLY A 1 95 ? 21.665 3.022 -8.456 1.00 75.81 95 GLY A N 1
ATOM 713 C CA . GLY A 1 95 ? 21.734 4.476 -8.378 1.00 75.81 95 GLY A CA 1
ATOM 714 C C . GLY A 1 95 ? 20.861 5.144 -9.442 1.00 75.81 95 GLY A C 1
ATOM 715 O O . GLY A 1 95 ? 20.658 4.614 -10.533 1.00 75.81 95 GLY A O 1
ATOM 716 N N . LYS A 1 96 ? 20.346 6.339 -9.136 1.00 76.69 96 LYS A N 1
ATOM 717 C CA . LYS A 1 96 ? 19.362 7.064 -9.965 1.00 76.69 96 LYS A CA 1
ATOM 718 C C . LYS A 1 96 ? 19.682 7.111 -11.469 1.00 76.69 96 LYS A C 1
ATOM 720 O O . LYS A 1 96 ? 18.771 6.952 -12.275 1.00 76.69 96 LYS A O 1
ATOM 725 N N . VAL A 1 97 ? 20.946 7.331 -11.844 1.00 79.50 97 VAL A N 1
ATOM 726 C CA . VAL A 1 97 ? 21.386 7.477 -13.250 1.00 79.50 97 VAL A CA 1
ATOM 727 C C . VAL A 1 97 ? 21.350 6.148 -14.017 1.00 79.50 97 VAL A C 1
ATOM 729 O O . VAL A 1 97 ? 21.192 6.144 -15.233 1.00 79.50 97 VAL A O 1
ATOM 732 N N . GLU A 1 98 ? 21.458 5.023 -13.313 1.00 85.31 98 GLU A N 1
ATOM 733 C CA . GLU A 1 98 ? 21.543 3.679 -13.894 1.00 85.31 98 GLU A CA 1
ATOM 734 C C . GLU A 1 98 ? 20.184 2.967 -13.948 1.00 85.31 98 GLU A C 1
ATOM 736 O O . GLU A 1 98 ? 20.058 1.911 -14.571 1.00 85.31 98 GLU A O 1
ATOM 741 N N . ARG A 1 99 ? 19.147 3.531 -13.312 1.00 88.81 99 ARG A N 1
ATOM 742 C CA . ARG A 1 99 ? 17.818 2.911 -13.280 1.00 88.81 99 ARG A CA 1
ATOM 743 C C . ARG A 1 99 ? 17.254 2.797 -14.677 1.00 88.81 99 ARG A C 1
ATOM 745 O O . ARG A 1 99 ? 17.160 3.782 -15.399 1.00 88.81 99 ARG A O 1
ATOM 752 N N . LYS A 1 100 ? 16.775 1.608 -15.018 1.00 92.88 100 LYS A N 1
ATOM 753 C CA . LYS A 1 100 ? 16.137 1.351 -16.309 1.00 92.88 100 LYS A CA 1
ATOM 754 C C . LYS A 1 100 ? 14.751 1.988 -16.420 1.00 92.88 100 LYS A C 1
ATOM 756 O O . LYS A 1 100 ? 14.407 2.500 -17.488 1.00 92.88 100 LYS A O 1
ATOM 761 N N . TYR A 1 101 ? 13.989 1.984 -15.326 1.00 92.56 101 TYR A N 1
ATOM 762 C CA . TYR A 1 101 ? 12.610 2.452 -15.294 1.00 92.56 101 TYR A CA 1
ATOM 763 C C . TYR A 1 101 ? 12.288 3.350 -14.093 1.00 92.56 101 TYR A C 1
ATOM 765 O O . TYR A 1 101 ? 12.905 3.230 -13.034 1.00 92.56 101 TYR A O 1
ATOM 773 N N . SER A 1 102 ? 11.287 4.219 -14.259 1.00 90.69 102 SER A N 1
ATOM 774 C CA . SER A 1 102 ? 10.675 5.020 -13.192 1.00 90.69 102 SER A CA 1
ATOM 775 C C . SER A 1 102 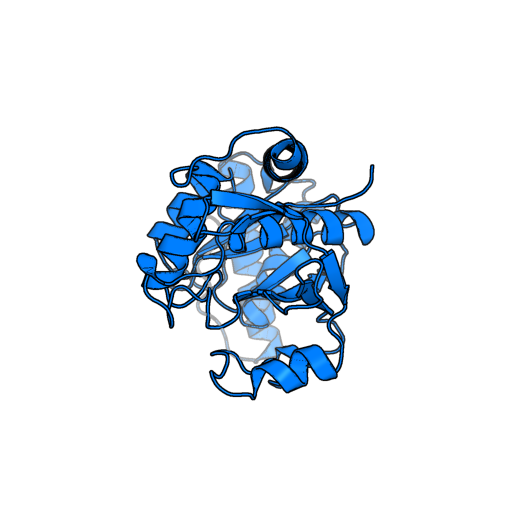? 9.159 5.155 -13.367 1.00 90.69 102 SER A C 1
ATOM 777 O O . SER A 1 102 ? 8.596 4.866 -14.423 1.00 90.69 102 SER A O 1
ATOM 779 N N . GLY A 1 103 ? 8.480 5.583 -12.309 1.00 91.06 103 GLY A N 1
ATOM 780 C CA . GLY A 1 103 ? 7.030 5.596 -12.168 1.00 91.06 103 GLY A CA 1
ATOM 781 C C . GLY A 1 103 ? 6.420 4.292 -11.674 1.00 91.06 103 GLY A C 1
ATOM 782 O O . GLY A 1 103 ? 5.203 4.130 -11.749 1.00 91.06 103 GLY A O 1
ATOM 783 N N . ILE A 1 104 ? 7.240 3.379 -11.152 1.00 94.12 104 ILE A N 1
ATOM 784 C CA . ILE A 1 104 ? 6.800 2.038 -10.756 1.00 94.12 104 ILE A CA 1
ATOM 785 C C . ILE A 1 104 ? 5.879 2.114 -9.535 1.00 94.12 104 ILE A C 1
ATOM 787 O O . ILE A 1 104 ? 4.759 1.601 -9.585 1.00 94.12 104 ILE A O 1
ATOM 791 N N . GLY A 1 105 ? 6.298 2.804 -8.467 1.00 93.12 105 GLY A N 1
ATOM 792 C CA . GLY A 1 105 ? 5.534 2.845 -7.215 1.00 93.12 105 GLY A CA 1
ATOM 793 C C . GLY A 1 105 ? 4.121 3.411 -7.389 1.00 93.12 105 GLY A C 1
ATOM 794 O O . GLY A 1 105 ? 3.148 2.865 -6.870 1.00 93.12 105 GLY A O 1
ATOM 795 N N . ALA A 1 106 ? 3.976 4.459 -8.202 1.00 93.62 106 ALA A N 1
ATOM 796 C CA . ALA A 1 106 ? 2.675 5.057 -8.477 1.00 93.62 106 ALA A CA 1
ATOM 797 C C . ALA A 1 106 ? 1.757 4.164 -9.326 1.00 93.62 106 ALA A C 1
ATOM 799 O O . ALA A 1 106 ? 0.544 4.137 -9.107 1.00 93.62 106 ALA A O 1
ATOM 800 N N . VAL A 1 107 ? 2.319 3.406 -10.273 1.00 95.69 107 VAL A N 1
ATOM 801 C CA . VAL A 1 107 ? 1.549 2.411 -11.029 1.00 95.69 107 VAL A CA 1
ATOM 802 C C . VAL A 1 107 ? 1.089 1.272 -10.115 1.00 95.69 107 VAL A C 1
ATOM 804 O O . VAL A 1 107 ? -0.053 0.835 -10.247 1.00 95.69 107 VAL A O 1
ATOM 807 N N . LEU A 1 108 ? 1.910 0.833 -9.155 1.00 96.69 108 LEU A N 1
ATOM 808 C CA . LEU A 1 108 ? 1.530 -0.199 -8.179 1.00 96.69 108 LEU A CA 1
ATOM 809 C C . LEU A 1 108 ? 0.424 0.270 -7.218 1.00 96.69 108 LEU A C 1
ATOM 811 O O . LEU A 1 108 ? -0.469 -0.517 -6.895 1.00 96.69 108 LEU A O 1
ATOM 815 N N . LEU A 1 109 ? 0.421 1.551 -6.826 1.00 96.88 109 LEU A N 1
ATOM 816 C CA . LEU A 1 109 ? -0.700 2.168 -6.102 1.00 96.88 109 LEU A CA 1
ATOM 817 C C . LEU A 1 109 ? -1.981 2.167 -6.950 1.00 96.88 109 LEU A C 1
ATOM 819 O O . LEU A 1 109 ? -3.025 1.701 -6.496 1.00 96.88 109 LEU A O 1
ATOM 823 N N . ALA A 1 110 ? -1.909 2.627 -8.204 1.00 96.69 110 ALA A N 1
ATOM 824 C CA . ALA A 1 110 ? -3.065 2.643 -9.103 1.00 96.69 110 ALA A CA 1
ATOM 825 C C . ALA A 1 110 ? -3.588 1.236 -9.430 1.00 96.69 110 ALA A C 1
ATOM 827 O O . ALA A 1 110 ? -4.798 1.042 -9.568 1.00 96.69 110 ALA A O 1
ATOM 828 N N . PHE A 1 111 ? -2.703 0.242 -9.518 1.00 97.94 111 PHE A N 1
ATOM 829 C CA . PHE A 1 111 ? -3.114 -1.150 -9.636 1.00 97.94 111 PHE A CA 1
ATOM 830 C C . PHE A 1 111 ? -3.816 -1.642 -8.368 1.00 97.94 111 PHE A C 1
ATOM 832 O O . PHE A 1 111 ? -4.841 -2.305 -8.482 1.00 97.94 111 PHE A O 1
ATOM 839 N N . GLY A 1 112 ? -3.349 -1.259 -7.175 1.00 98.06 112 GLY A N 1
ATOM 840 C CA . GLY A 1 112 ? -4.053 -1.538 -5.919 1.00 98.06 112 GLY A CA 1
ATOM 841 C C . GLY A 1 112 ? -5.494 -1.015 -5.925 1.00 98.06 112 GLY A C 1
ATOM 842 O O . GLY A 1 112 ? -6.408 -1.734 -5.529 1.00 98.06 112 GLY A O 1
ATOM 843 N N . ILE A 1 113 ? -5.718 0.192 -6.457 1.00 98.00 113 ILE A N 1
ATOM 844 C CA . ILE A 1 113 ? -7.061 0.779 -6.626 1.00 98.00 113 ILE A CA 1
ATOM 845 C C . ILE A 1 113 ? -7.903 -0.055 -7.597 1.00 98.00 113 ILE A C 1
ATOM 847 O O . ILE A 1 113 ? -9.045 -0.393 -7.292 1.00 98.00 113 ILE A O 1
ATOM 851 N N . LYS A 1 114 ? -7.346 -0.439 -8.755 1.00 97.38 114 LYS A N 1
ATOM 852 C CA . LYS A 1 114 ? -8.035 -1.344 -9.689 1.00 97.38 114 LYS A CA 1
ATOM 853 C C . LYS A 1 114 ? -8.406 -2.660 -9.011 1.00 97.38 114 LYS A C 1
ATOM 855 O O . LYS A 1 114 ? -9.551 -3.083 -9.102 1.00 97.38 114 LYS A O 1
ATOM 860 N N . TYR A 1 115 ? -7.447 -3.293 -8.342 1.00 97.50 115 TYR A N 1
ATOM 861 C CA . TYR A 1 115 ? -7.639 -4.566 -7.659 1.00 97.50 115 TYR A CA 1
ATOM 862 C C . TYR A 1 115 ? -8.710 -4.459 -6.567 1.00 97.50 115 TYR A C 1
ATOM 864 O O . TYR A 1 115 ? -9.540 -5.354 -6.418 1.00 97.50 115 TYR A O 1
ATOM 872 N N . SER A 1 116 ? -8.750 -3.327 -5.862 1.00 97.75 116 SER A N 1
ATOM 873 C CA . SER A 1 116 ? -9.805 -2.981 -4.913 1.00 97.75 116 SER A CA 1
ATOM 874 C C . SER A 1 116 ? -11.183 -2.908 -5.586 1.00 97.75 116 SER A C 1
ATOM 876 O O . SER A 1 116 ? -12.123 -3.557 -5.123 1.00 97.75 116 SER A O 1
ATOM 878 N N . ILE A 1 117 ? -11.311 -2.221 -6.725 1.00 95.56 117 ILE A N 1
ATOM 879 C CA . ILE A 1 117 ? -12.563 -2.158 -7.504 1.00 95.56 117 ILE A CA 1
ATOM 880 C C . ILE A 1 117 ? -12.997 -3.550 -7.979 1.00 95.56 117 ILE A C 1
ATOM 882 O O . ILE A 1 117 ? -14.146 -3.934 -7.761 1.00 95.56 117 ILE A O 1
ATOM 886 N N . ASP A 1 118 ? -12.080 -4.314 -8.576 1.00 95.56 118 ASP A N 1
ATOM 887 C CA . ASP A 1 118 ? -12.350 -5.647 -9.131 1.00 95.56 118 ASP A CA 1
ATOM 888 C C . ASP A 1 118 ? -12.876 -6.629 -8.069 1.00 95.56 118 ASP A C 1
ATOM 890 O O . ASP A 1 118 ? -13.600 -7.569 -8.393 1.00 95.56 118 ASP A O 1
ATOM 894 N N . ASN A 1 119 ? -12.550 -6.396 -6.793 1.00 95.38 119 ASN A N 1
ATOM 895 C CA . ASN A 1 119 ? -12.953 -7.246 -5.674 1.00 95.38 119 ASN A CA 1
ATOM 896 C C . ASN A 1 119 ? -14.117 -6.693 -4.837 1.00 95.38 119 ASN A C 1
ATOM 898 O O . ASN A 1 119 ? -14.537 -7.348 -3.876 1.00 95.38 119 ASN A O 1
ATOM 902 N N . GLY A 1 120 ? -14.681 -5.541 -5.216 1.00 94.06 120 GLY A N 1
ATOM 903 C CA . GLY A 1 120 ? -15.819 -4.917 -4.534 1.00 94.06 120 GLY A CA 1
ATOM 904 C C . GLY A 1 120 ? -15.450 -4.019 -3.350 1.00 94.06 120 GLY A C 1
ATOM 905 O O . GLY A 1 120 ? -16.339 -3.620 -2.605 1.00 94.06 120 GLY A O 1
ATOM 906 N N . CYS A 1 121 ? -14.175 -3.654 -3.201 1.00 93.44 121 CYS A N 1
ATOM 907 C CA . CYS A 1 121 ? -13.653 -2.778 -2.146 1.00 93.44 121 CYS A CA 1
ATOM 908 C C . CYS A 1 121 ? -13.690 -1.281 -2.519 1.00 93.44 121 CYS A C 1
ATOM 910 O O . CYS A 1 121 ? -12.940 -0.478 -1.973 1.00 93.44 121 CYS A O 1
ATOM 912 N N . ARG A 1 122 ? -14.543 -0.894 -3.481 1.00 91.12 122 ARG A N 1
ATOM 913 C CA . ARG A 1 122 ? -14.822 0.498 -3.908 1.00 91.12 122 ARG A CA 1
ATOM 914 C C . ARG A 1 122 ? -13.640 1.306 -4.472 1.00 91.12 122 ARG A C 1
ATOM 916 O O . ARG A 1 122 ? -13.863 2.426 -4.918 1.00 91.12 122 ARG A O 1
ATOM 923 N N . GLY A 1 123 ? -12.439 0.735 -4.540 1.00 95.06 123 GLY A N 1
ATOM 924 C CA . GLY A 1 123 ? -11.218 1.445 -4.938 1.00 95.06 123 GLY A CA 1
ATOM 925 C C . GLY A 1 123 ? -10.356 1.900 -3.764 1.00 95.06 123 GLY A C 1
ATOM 926 O O . GLY A 1 123 ? -9.306 2.495 -3.989 1.00 95.06 123 GLY A O 1
ATOM 927 N N . ASP A 1 124 ? -10.752 1.570 -2.536 1.00 95.56 124 ASP A N 1
ATOM 928 C CA . ASP A 1 124 ? -10.052 1.971 -1.326 1.00 95.56 124 ASP A CA 1
ATOM 929 C C . ASP A 1 124 ? -8.820 1.091 -1.101 1.00 95.56 124 ASP A C 1
ATOM 931 O O . ASP A 1 124 ? -8.898 -0.145 -1.175 1.00 95.56 124 ASP A O 1
ATOM 935 N N . ILE A 1 125 ? -7.684 1.727 -0.811 1.00 97.50 125 ILE A N 1
ATOM 936 C CA . ILE A 1 125 ? -6.431 1.046 -0.475 1.00 97.50 125 ILE A CA 1
ATOM 937 C C . ILE A 1 125 ? -5.844 1.550 0.842 1.00 97.50 125 ILE A C 1
ATOM 939 O O . ILE A 1 125 ? -5.978 2.725 1.182 1.00 97.50 125 ILE A O 1
ATOM 943 N N . VAL A 1 126 ? -5.154 0.661 1.555 1.00 97.00 126 VAL A N 1
ATOM 944 C CA . VAL A 1 126 ? -4.423 0.947 2.798 1.00 97.00 126 VAL A CA 1
ATOM 945 C C . VAL A 1 126 ? -2.972 0.495 2.655 1.00 97.00 126 VAL A C 1
ATOM 947 O O . VAL A 1 126 ? -2.703 -0.546 2.056 1.00 97.00 126 VAL A O 1
ATOM 950 N N . PHE A 1 127 ? -2.034 1.284 3.176 1.00 96.69 127 PHE A N 1
ATOM 951 C CA . PHE A 1 127 ? -0.597 0.998 3.135 1.00 96.69 127 PHE A CA 1
ATOM 952 C C . PHE A 1 127 ? 0.165 1.789 4.205 1.00 96.69 127 PHE A C 1
ATOM 954 O O . PHE A 1 127 ? -0.307 2.827 4.673 1.00 96.69 127 PHE A O 1
ATOM 961 N N . ASP A 1 128 ? 1.372 1.332 4.550 1.00 95.00 128 ASP A N 1
ATOM 962 C CA . ASP A 1 128 ? 2.201 1.969 5.578 1.00 95.00 128 ASP A CA 1
ATOM 963 C C . ASP A 1 128 ? 3.425 2.659 4.978 1.00 95.00 128 ASP A C 1
ATOM 965 O O . ASP A 1 128 ? 4.183 2.085 4.192 1.00 95.00 128 ASP A O 1
ATOM 969 N N . ALA A 1 129 ? 3.645 3.907 5.383 1.00 92.88 129 ALA A N 1
ATOM 970 C CA . ALA A 1 129 ? 4.827 4.671 5.035 1.00 92.88 129 ALA A CA 1
ATOM 971 C C . ALA A 1 129 ? 6.009 4.270 5.918 1.00 92.88 129 ALA A C 1
ATOM 973 O O . ALA A 1 129 ? 5.932 4.326 7.148 1.00 92.88 129 ALA A O 1
ATOM 974 N N . LYS A 1 130 ? 7.126 3.931 5.272 1.00 88.88 130 LYS A N 1
ATOM 975 C CA . LYS A 1 130 ? 8.361 3.518 5.945 1.00 88.88 130 LYS A CA 1
ATOM 976 C C . LYS A 1 130 ? 9.146 4.685 6.547 1.00 88.88 130 LYS A C 1
ATOM 978 O O . LYS A 1 130 ? 9.861 4.496 7.525 1.00 88.88 130 LYS A O 1
ATOM 983 N N . THR A 1 131 ? 9.010 5.881 5.974 1.00 90.81 131 THR A N 1
ATOM 984 C CA . THR A 1 131 ? 9.663 7.103 6.462 1.00 90.81 131 THR A CA 1
ATOM 985 C C . THR A 1 131 ? 8.708 8.289 6.450 1.00 90.81 131 THR A C 1
ATOM 987 O O . THR A 1 131 ? 7.650 8.262 5.812 1.00 90.81 131 THR A O 1
ATOM 990 N N . ASP A 1 132 ? 9.104 9.360 7.131 1.00 91.50 132 ASP A N 1
ATOM 991 C CA . ASP A 1 132 ? 8.339 10.602 7.201 1.00 91.50 132 ASP A CA 1
ATOM 992 C C . ASP A 1 132 ? 8.266 11.337 5.860 1.00 91.50 132 ASP A C 1
ATOM 994 O O . ASP A 1 132 ? 7.274 12.011 5.578 1.00 91.50 132 ASP A O 1
ATOM 998 N N . GLU A 1 133 ? 9.271 11.187 5.001 1.00 92.25 133 GLU A N 1
ATOM 999 C CA . GLU A 1 133 ? 9.265 11.745 3.651 1.00 92.25 133 GLU A CA 1
ATOM 1000 C C . GLU A 1 133 ? 8.269 11.017 2.749 1.00 92.25 133 GLU A C 1
ATOM 1002 O O . GLU A 1 133 ? 7.509 11.679 2.042 1.00 92.25 133 GLU A O 1
ATOM 1007 N N . LEU A 1 134 ? 8.218 9.679 2.811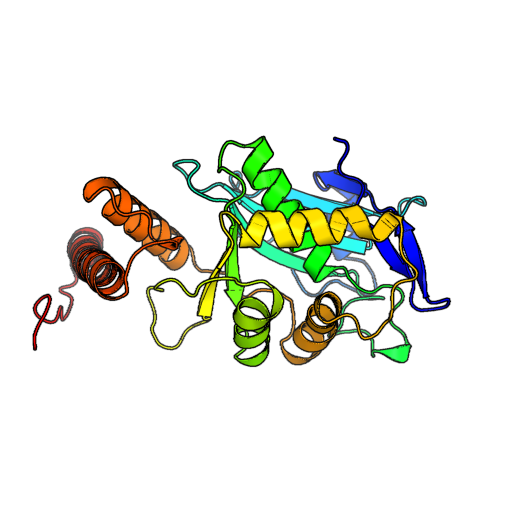 1.00 92.75 134 LEU A N 1
ATOM 1008 C CA . LEU A 1 134 ? 7.185 8.896 2.125 1.00 92.75 134 LEU A CA 1
ATOM 1009 C C . LEU A 1 134 ? 5.794 9.254 2.650 1.00 92.75 134 LEU A C 1
ATOM 1011 O O . LEU A 1 134 ? 4.886 9.498 1.863 1.00 92.75 134 LEU A O 1
ATOM 1015 N N . ALA A 1 135 ? 5.638 9.360 3.972 1.00 94.00 135 ALA A N 1
ATOM 1016 C CA . ALA A 1 135 ? 4.378 9.748 4.598 1.00 94.00 135 ALA A CA 1
ATOM 1017 C C . ALA A 1 135 ? 3.892 11.119 4.101 1.00 94.00 135 ALA A C 1
ATOM 1019 O O . ALA A 1 135 ? 2.727 11.275 3.734 1.00 94.00 135 ALA A O 1
ATOM 1020 N N . ARG A 1 136 ? 4.797 12.106 4.044 1.00 95.12 136 ARG A N 1
ATOM 1021 C CA . ARG A 1 136 ? 4.502 13.437 3.502 1.00 95.12 136 ARG A CA 1
ATOM 1022 C C . ARG A 1 136 ? 4.113 13.361 2.029 1.00 95.12 136 ARG A C 1
ATOM 1024 O O . ARG A 1 136 ? 3.128 13.969 1.631 1.00 95.12 136 ARG A O 1
ATOM 1031 N N . HIS A 1 137 ? 4.842 12.578 1.239 1.00 94.75 137 HIS A N 1
ATOM 1032 C CA . HIS A 1 137 ? 4.558 12.399 -0.179 1.00 94.75 137 HIS A CA 1
ATOM 1033 C C . HIS A 1 137 ? 3.169 11.808 -0.427 1.00 94.75 137 HIS A C 1
ATOM 1035 O O . HIS A 1 137 ? 2.400 12.340 -1.225 1.00 94.75 137 HIS A O 1
ATOM 1041 N N . TYR A 1 138 ? 2.817 10.748 0.298 1.00 95.75 138 TYR A N 1
ATOM 1042 C CA . TYR A 1 138 ? 1.502 10.127 0.203 1.00 95.75 138 TYR A CA 1
ATOM 1043 C C . TYR A 1 138 ? 0.377 11.106 0.536 1.00 95.75 138 TYR A C 1
ATOM 1045 O O . TYR A 1 138 ? -0.609 11.167 -0.199 1.00 95.75 138 TYR A O 1
ATOM 1053 N N . ALA A 1 139 ? 0.548 11.914 1.581 1.00 95.50 139 ALA A N 1
ATOM 1054 C CA . ALA A 1 139 ? -0.450 12.897 1.982 1.00 95.50 139 ALA A CA 1
ATOM 1055 C C . ALA A 1 139 ? -0.572 14.075 1.005 1.00 95.50 139 ALA A C 1
ATOM 1057 O O . ALA A 1 139 ? -1.677 14.432 0.604 1.00 95.50 139 ALA A O 1
ATOM 1058 N N . GLU A 1 140 ? 0.549 14.688 0.626 1.00 94.88 140 GLU A N 1
ATOM 1059 C CA . GLU A 1 140 ? 0.561 15.957 -0.112 1.00 94.88 140 GLU A CA 1
ATOM 1060 C C . GLU A 1 140 ? 0.432 15.772 -1.627 1.00 94.88 140 GLU A C 1
ATOM 1062 O O . GLU A 1 140 ? -0.140 16.628 -2.298 1.00 94.88 140 GLU A O 1
ATOM 1067 N N . VAL A 1 141 ? 0.954 14.668 -2.176 1.00 93.06 141 VAL A N 1
ATOM 1068 C CA . VAL A 1 141 ? 0.972 14.422 -3.628 1.00 93.06 141 VAL A CA 1
ATOM 1069 C C . VAL A 1 141 ? -0.164 13.507 -4.063 1.00 93.06 141 VAL A C 1
ATOM 1071 O O . VAL A 1 141 ? -0.759 13.746 -5.114 1.00 93.06 141 VAL A O 1
ATOM 1074 N N . PHE A 1 142 ? -0.482 12.475 -3.277 1.00 94.00 142 PHE A N 1
ATOM 1075 C CA . PHE A 1 142 ? -1.572 11.548 -3.606 1.00 94.00 142 PHE A CA 1
ATOM 1076 C C . PHE A 1 142 ? -2.863 11.822 -2.844 1.00 94.00 142 PHE A C 1
ATOM 1078 O O . PHE A 1 142 ? -3.864 11.200 -3.163 1.00 94.00 142 PHE A O 1
ATOM 1085 N N . GLY A 1 143 ? -2.867 12.728 -1.863 1.00 95.00 143 GLY A N 1
ATOM 1086 C CA . GLY A 1 143 ? -4.060 13.037 -1.072 1.00 95.00 143 GLY A CA 1
ATOM 1087 C C . GLY A 1 143 ? -4.382 12.007 0.016 1.00 95.00 143 GLY A C 1
ATOM 1088 O O . GLY A 1 143 ? -5.372 12.178 0.732 1.00 95.00 143 GLY A O 1
ATOM 1089 N N . ALA A 1 144 ? -3.540 10.980 0.195 1.00 96.12 144 ALA A N 1
ATOM 1090 C CA . ALA A 1 144 ? -3.780 9.888 1.132 1.00 96.12 144 ALA A CA 1
ATOM 1091 C C . ALA A 1 144 ? -3.950 10.409 2.567 1.00 96.12 144 ALA A C 1
ATOM 1093 O O . ALA A 1 144 ? -3.188 11.248 3.055 1.00 96.12 144 ALA A O 1
ATOM 1094 N N . LYS A 1 145 ? -4.952 9.900 3.282 1.00 94.69 145 LYS A N 1
ATOM 1095 C CA . LYS A 1 145 ? -5.250 10.322 4.652 1.00 94.69 145 LYS A CA 1
ATOM 1096 C C . LYS A 1 145 ? -4.602 9.368 5.628 1.00 94.69 145 LYS A C 1
ATOM 1098 O O . LYS A 1 145 ? -4.738 8.154 5.506 1.00 94.69 145 LYS A O 1
ATOM 1103 N N . ARG A 1 146 ? -3.918 9.929 6.621 1.00 93.44 146 ARG A N 1
ATOM 1104 C CA . ARG A 1 146 ? -3.398 9.142 7.735 1.00 93.44 146 ARG A CA 1
ATOM 1105 C C . ARG A 1 146 ? -4.569 8.515 8.491 1.00 93.44 146 ARG A C 1
ATOM 1107 O O . ARG A 1 146 ? -5.549 9.211 8.760 1.00 93.44 146 ARG A O 1
ATOM 1114 N N . ILE A 1 147 ? -4.442 7.236 8.825 1.00 92.25 147 ILE A N 1
ATOM 1115 C CA . ILE A 1 147 ? -5.388 6.525 9.688 1.00 92.25 147 ILE A CA 1
ATOM 1116 C C . ILE A 1 147 ? -4.668 6.018 10.941 1.00 92.25 147 ILE A C 1
ATOM 1118 O O . ILE A 1 147 ? -3.439 5.901 10.953 1.00 92.25 147 ILE A O 1
ATOM 1122 N N . SER A 1 148 ? -5.423 5.761 12.007 1.00 88.31 148 SER A N 1
ATOM 1123 C CA . SER A 1 148 ? -4.862 5.280 13.274 1.00 88.31 148 SER A CA 1
ATOM 1124 C C . SER A 1 148 ? -4.185 3.910 13.128 1.00 88.31 148 SER A C 1
ATOM 1126 O O . SER A 1 148 ? -4.655 3.038 12.393 1.00 88.31 148 SER A O 1
ATOM 1128 N N . SER A 1 149 ? -3.073 3.738 13.841 1.00 84.38 149 SER A N 1
ATOM 1129 C CA . SER A 1 149 ? -2.281 2.510 13.936 1.00 84.38 149 SER A CA 1
ATOM 1130 C C . SER A 1 149 ? -2.189 2.066 15.394 1.00 84.38 149 SER A C 1
ATOM 1132 O O . SER A 1 149 ? -2.249 2.895 16.302 1.00 84.38 149 SER A O 1
ATOM 1134 N N . ILE A 1 150 ? -1.997 0.763 15.620 1.00 82.69 150 ILE A N 1
ATOM 1135 C CA . ILE A 1 150 ? -1.872 0.181 16.967 1.00 82.69 150 ILE A CA 1
ATOM 1136 C C . ILE A 1 150 ? -0.708 0.799 17.763 1.00 82.69 150 ILE A C 1
ATOM 1138 O O . ILE A 1 150 ? -0.803 0.982 18.974 1.00 82.69 150 ILE A O 1
ATOM 1142 N N . SER A 1 151 ? 0.388 1.150 17.081 1.00 75.50 151 SER A N 1
ATOM 1143 C CA . SER A 1 151 ? 1.583 1.747 17.673 1.00 75.50 151 SER A CA 1
ATOM 1144 C C . SER A 1 151 ? 1.739 3.206 17.241 1.00 75.50 151 SER A C 1
ATOM 1146 O O . SER A 1 151 ? 1.613 3.550 16.064 1.00 75.50 151 SER A O 1
ATOM 1148 N N . SER A 1 152 ? 2.034 4.082 18.204 1.00 69.81 152 SER A N 1
ATOM 1149 C CA . SER A 1 152 ? 2.222 5.520 17.968 1.00 69.81 152 SER A CA 1
ATOM 1150 C C . SER A 1 152 ? 3.593 5.869 17.372 1.00 69.81 152 SER A C 1
ATOM 1152 O O . SER A 1 152 ? 3.726 6.919 16.744 1.00 69.81 152 SER A O 1
ATOM 1154 N N . GLY A 1 153 ? 4.592 4.993 17.545 1.00 74.12 153 GLY A N 1
ATOM 1155 C CA . GLY A 1 153 ? 5.966 5.160 17.048 1.00 74.12 153 GLY A CA 1
ATOM 1156 C C . GLY A 1 153 ? 6.342 4.286 15.845 1.00 74.12 153 GLY A C 1
ATOM 1157 O O . GLY A 1 153 ? 7.487 4.340 15.406 1.00 74.12 153 GLY A O 1
ATOM 1158 N N . GLY A 1 154 ? 5.416 3.464 15.340 1.00 81.25 154 GLY A N 1
ATOM 1159 C CA . GLY A 1 154 ? 5.639 2.606 14.175 1.00 81.25 154 GLY A CA 1
ATOM 1160 C C . GLY A 1 154 ? 5.457 3.326 12.830 1.00 81.25 154 GLY A C 1
ATOM 1161 O O . GLY A 1 154 ? 5.233 4.542 12.789 1.00 81.25 154 GLY A O 1
ATOM 1162 N N . PRO A 1 155 ? 5.537 2.579 11.711 1.00 89.12 155 PRO A N 1
ATOM 1163 C CA . PRO A 1 155 ? 5.216 3.085 10.380 1.00 89.12 155 PRO A CA 1
ATOM 1164 C C . PRO A 1 155 ? 3.861 3.802 10.332 1.00 89.12 155 PRO A C 1
ATOM 1166 O O . PRO A 1 155 ? 2.882 3.380 10.949 1.00 89.12 155 PRO A O 1
ATOM 1169 N N . LYS A 1 156 ? 3.788 4.909 9.588 1.00 92.81 156 LYS A N 1
ATOM 1170 C CA . LYS A 1 156 ? 2.563 5.717 9.503 1.00 92.81 156 LYS A CA 1
ATOM 1171 C C . LYS A 1 156 ? 1.611 5.102 8.483 1.00 92.81 156 LYS A C 1
ATOM 1173 O O . LYS A 1 156 ? 1.946 5.055 7.303 1.00 92.81 156 LYS A O 1
ATOM 1178 N N . ARG A 1 157 ? 0.418 4.701 8.922 1.00 95.12 157 ARG A N 1
ATOM 1179 C CA . ARG A 1 157 ? -0.613 4.129 8.052 1.00 95.12 157 ARG A CA 1
ATOM 1180 C C . ARG A 1 157 ? -1.417 5.178 7.307 1.00 95.12 157 ARG A C 1
ATOM 1182 O O . ARG A 1 157 ? -1.836 6.183 7.886 1.00 95.12 157 ARG A O 1
ATOM 1189 N N . PHE A 1 158 ? -1.683 4.902 6.039 1.00 96.06 158 PHE A N 1
ATOM 1190 C CA . PHE A 1 158 ? -2.470 5.744 5.155 1.00 96.06 158 PHE A CA 1
ATOM 1191 C C . PHE A 1 158 ? -3.577 4.955 4.471 1.00 96.06 158 PHE A C 1
ATOM 1193 O O . PHE A 1 158 ? -3.432 3.771 4.178 1.00 96.06 158 PHE A O 1
ATOM 1200 N N . MET A 1 159 ? -4.669 5.655 4.187 1.00 95.69 159 MET A N 1
ATOM 1201 C CA . MET A 1 159 ? -5.735 5.222 3.300 1.00 95.69 159 MET A CA 1
ATOM 1202 C C . MET A 1 159 ? -5.805 6.179 2.114 1.00 95.69 159 MET A C 1
ATOM 1204 O O . MET A 1 159 ? -5.751 7.398 2.290 1.00 95.69 159 MET A O 1
ATOM 1208 N N . LEU A 1 160 ? -5.967 5.631 0.917 1.00 96.19 160 LEU A N 1
ATOM 1209 C CA . LEU A 1 160 ? -6.334 6.388 -0.272 1.00 96.19 160 LEU A CA 1
ATOM 1210 C C . LEU A 1 160 ? -7.708 5.900 -0.733 1.00 96.19 160 LEU A C 1
ATOM 1212 O O . LEU A 1 160 ? -7.881 4.706 -0.976 1.00 96.19 160 LEU A O 1
ATOM 1216 N N . ALA A 1 161 ? -8.673 6.814 -0.804 1.00 94.75 161 ALA A N 1
ATOM 1217 C CA . ALA A 1 161 ? -10.081 6.504 -1.032 1.00 94.75 161 ALA A CA 1
ATOM 1218 C C . ALA A 1 161 ? -10.774 7.610 -1.841 1.00 94.75 161 ALA A C 1
ATOM 1220 O O . ALA A 1 161 ? -10.205 8.685 -2.055 1.00 94.75 161 ALA A O 1
ATOM 1221 N N . ASP A 1 162 ? -12.008 7.335 -2.264 1.00 91.38 162 ASP A N 1
ATOM 1222 C CA . ASP A 1 162 ? -12.921 8.287 -2.908 1.00 91.38 162 ASP A CA 1
ATOM 1223 C C . ASP A 1 162 ? -12.265 9.097 -4.057 1.00 91.38 162 ASP A C 1
ATOM 1225 O O . ASP A 1 162 ? -11.737 8.529 -5.020 1.00 91.38 162 ASP A O 1
ATOM 1229 N N . GLU A 1 163 ? -12.323 10.433 -3.987 1.00 93.25 163 GLU A N 1
ATOM 1230 C CA . GLU A 1 163 ? -11.846 11.337 -5.036 1.00 93.25 163 GLU A CA 1
ATOM 1231 C C . GLU A 1 163 ? -10.331 11.245 -5.238 1.00 93.25 163 GLU A C 1
ATOM 1233 O O . GLU A 1 163 ? -9.878 11.206 -6.378 1.00 93.25 163 GLU A O 1
ATOM 1238 N N . ASP A 1 164 ? -9.544 11.142 -4.167 1.00 95.38 164 ASP A N 1
ATOM 1239 C CA . ASP A 1 164 ? -8.082 11.094 -4.264 1.00 95.38 164 ASP A CA 1
ATOM 1240 C C . ASP A 1 164 ? -7.607 9.781 -4.918 1.00 95.38 164 ASP A C 1
ATOM 1242 O O . ASP A 1 164 ? -6.717 9.788 -5.777 1.00 95.38 164 ASP A O 1
ATOM 1246 N N . ALA A 1 165 ? -8.265 8.655 -4.606 1.00 95.31 165 ALA A N 1
ATOM 1247 C CA . ALA A 1 165 ? -8.035 7.388 -5.303 1.00 95.31 165 ALA A CA 1
ATOM 1248 C C . ALA A 1 165 ? -8.380 7.509 -6.796 1.00 95.31 165 ALA A C 1
ATOM 1250 O O . ALA A 1 165 ? -7.590 7.135 -7.670 1.00 95.31 165 ALA A O 1
ATOM 1251 N N . TRP A 1 166 ? -9.537 8.092 -7.1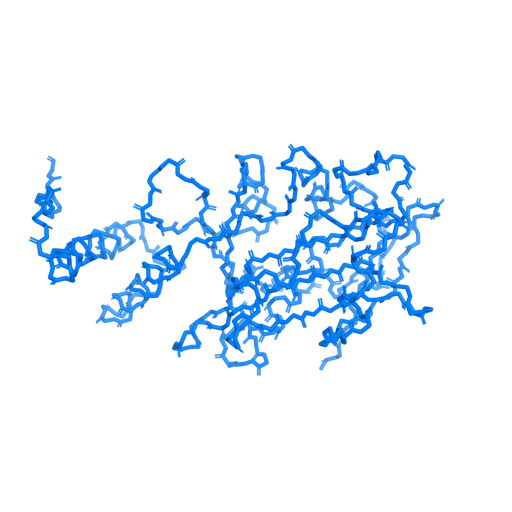12 1.00 93.56 166 TRP A N 1
ATOM 1252 C CA . TRP A 1 166 ? -9.947 8.325 -8.493 1.00 93.56 166 TRP A CA 1
ATOM 1253 C C . TRP A 1 166 ? -8.981 9.247 -9.251 1.00 93.56 166 TRP A C 1
ATOM 1255 O O . TRP A 1 166 ? -8.616 8.940 -10.390 1.00 93.56 166 TRP A O 1
ATOM 1265 N N . LEU A 1 167 ? -8.517 10.335 -8.632 1.00 93.50 167 LEU A N 1
ATOM 1266 C CA . LEU A 1 167 ? -7.567 11.278 -9.219 1.00 93.50 167 LEU A CA 1
ATOM 1267 C C . LEU A 1 167 ? -6.229 10.603 -9.520 1.00 93.50 167 LEU A C 1
ATOM 1269 O O . LEU A 1 167 ? -5.734 10.730 -10.644 1.00 93.50 167 LEU A O 1
ATOM 1273 N N . LEU A 1 168 ? -5.667 9.837 -8.576 1.00 93.31 168 LEU A N 1
ATOM 1274 C CA . LEU A 1 168 ? -4.447 9.063 -8.820 1.00 93.31 168 LEU A CA 1
ATOM 1275 C C . LEU A 1 168 ? -4.650 8.087 -9.986 1.00 93.31 168 LEU A C 1
ATOM 1277 O O . LEU A 1 168 ? -3.855 8.063 -10.930 1.00 93.31 168 LEU A O 1
ATOM 1281 N N . PHE A 1 169 ? -5.748 7.332 -9.962 1.00 93.56 169 PHE A N 1
ATOM 1282 C CA . PHE A 1 169 ? -6.065 6.344 -10.987 1.00 93.56 169 PHE A CA 1
ATOM 1283 C C . PHE A 1 169 ? -6.199 6.969 -12.385 1.00 93.56 169 PHE A C 1
ATOM 1285 O O . PHE A 1 169 ? -5.598 6.497 -13.355 1.00 93.56 169 PHE A O 1
ATOM 1292 N N . GLN A 1 170 ? -6.930 8.082 -12.499 1.00 90.81 170 GLN A N 1
ATOM 1293 C CA . GLN A 1 170 ? -7.064 8.824 -13.752 1.00 90.81 170 GLN A CA 1
ATOM 1294 C C . GLN A 1 170 ? -5.738 9.413 -14.221 1.00 90.81 170 GLN A C 1
ATOM 1296 O O . GLN A 1 170 ? -5.448 9.392 -15.420 1.00 90.81 170 GLN A O 1
ATOM 1301 N N . ASN A 1 171 ? -4.936 9.945 -13.299 1.00 88.88 171 ASN A N 1
ATOM 1302 C CA . ASN A 1 171 ? -3.638 10.517 -13.623 1.00 88.88 171 ASN A CA 1
ATOM 1303 C C . ASN A 1 171 ? -2.703 9.459 -14.206 1.00 88.88 171 ASN A C 1
ATOM 1305 O O . ASN A 1 171 ? -2.039 9.745 -15.201 1.00 88.88 171 ASN A O 1
ATOM 1309 N N . ILE A 1 172 ? -2.696 8.240 -13.664 1.00 89.69 172 ILE A N 1
ATOM 1310 C CA . ILE A 1 172 ? -1.917 7.129 -14.222 1.00 89.69 172 ILE A CA 1
ATOM 1311 C C . ILE A 1 172 ? -2.425 6.719 -15.609 1.00 89.69 172 ILE A C 1
ATOM 1313 O O . ILE A 1 172 ? -1.625 6.546 -16.527 1.00 89.69 172 ILE A O 1
ATOM 1317 N N . LEU A 1 173 ? -3.739 6.649 -15.824 1.00 87.00 173 LEU A N 1
ATOM 1318 C CA . LEU A 1 173 ? -4.289 6.251 -17.126 1.00 87.00 173 LEU A CA 1
ATOM 1319 C C . LEU A 1 173 ? -4.115 7.300 -18.231 1.00 87.00 173 LEU A C 1
ATOM 1321 O O . LEU A 1 173 ? -3.885 6.955 -19.391 1.00 87.00 173 LEU A O 1
ATOM 1325 N N . ARG A 1 174 ? -4.194 8.591 -17.897 1.00 83.19 174 ARG A N 1
ATOM 1326 C CA . ARG A 1 174 ? -4.018 9.684 -18.871 1.00 83.19 174 ARG A CA 1
ATOM 1327 C C . ARG A 1 174 ? -2.580 9.811 -19.375 1.00 83.19 174 ARG A C 1
ATOM 1329 O O . ARG A 1 174 ? -2.359 10.446 -20.406 1.00 83.19 174 ARG A O 1
ATOM 1336 N N . ARG A 1 175 ? -1.602 9.219 -18.684 1.00 73.94 175 ARG A N 1
ATOM 1337 C CA . ARG A 1 175 ? -0.174 9.336 -19.025 1.00 73.94 175 ARG A CA 1
ATOM 1338 C C . ARG A 1 175 ? 0.216 8.676 -20.344 1.00 73.94 175 ARG A C 1
ATOM 1340 O O . ARG A 1 175 ? 1.208 9.096 -20.924 1.00 73.94 175 ARG A O 1
ATOM 1347 N N . ARG A 1 176 ? -0.628 7.800 -20.905 1.00 65.38 176 ARG A N 1
ATOM 1348 C CA . ARG A 1 176 ? -0.515 7.332 -22.301 1.00 65.38 176 ARG A CA 1
ATOM 1349 C C . ARG A 1 176 ? -0.437 8.485 -23.324 1.00 65.38 176 ARG A C 1
ATOM 1351 O O . ARG A 1 176 ? 0.042 8.283 -24.432 1.00 65.38 176 ARG A O 1
ATOM 1358 N N . LEU A 1 177 ? -0.943 9.675 -22.981 1.00 53.78 177 LEU A N 1
ATOM 1359 C CA . LEU A 1 177 ? -1.181 10.779 -23.918 1.00 53.78 177 LEU A CA 1
ATOM 1360 C C . LEU A 1 177 ? -0.234 11.983 -23.755 1.00 53.78 177 LEU A C 1
ATOM 1362 O O . LEU A 1 177 ? -0.410 12.971 -24.466 1.00 53.78 177 LEU A O 1
ATOM 1366 N N . LYS A 1 178 ? 0.730 11.967 -22.820 1.00 58.59 178 LYS A N 1
ATOM 1367 C CA . LYS A 1 178 ? 1.569 13.147 -22.517 1.00 58.59 178 LYS A CA 1
ATOM 1368 C C . LYS A 1 178 ? 3.066 12.843 -22.565 1.00 58.59 178 LYS A C 1
ATOM 1370 O O . LYS A 1 178 ? 3.507 11.804 -22.088 1.00 58.59 178 LYS A O 1
ATOM 1375 N N . ASN A 1 179 ? 3.846 13.822 -23.039 1.00 57.31 179 ASN A N 1
ATOM 1376 C CA . ASN A 1 179 ? 5.299 13.867 -22.860 1.00 57.31 179 ASN A CA 1
ATOM 1377 C C . ASN A 1 179 ? 5.604 14.004 -21.366 1.00 57.31 179 ASN A C 1
ATOM 1379 O O . ASN A 1 179 ? 5.514 15.090 -20.788 1.00 57.31 179 ASN A O 1
ATOM 1383 N N . MET A 1 180 ? 5.886 12.875 -20.734 1.00 58.47 180 MET A N 1
ATOM 1384 C CA . MET A 1 180 ? 6.152 12.793 -19.309 1.00 58.47 180 MET A CA 1
ATOM 1385 C C . MET A 1 180 ? 7.484 13.464 -18.970 1.00 58.47 180 MET A C 1
ATOM 1387 O O . MET A 1 180 ? 8.475 13.317 -19.687 1.00 58.47 180 MET A O 1
ATOM 1391 N N . LYS A 1 181 ? 7.506 14.220 -17.871 1.00 58.22 181 LYS A N 1
ATOM 1392 C CA . LYS A 1 181 ? 8.724 14.845 -17.351 1.00 58.22 181 LYS A CA 1
ATOM 1393 C C . LYS A 1 181 ? 9.248 14.007 -16.194 1.00 58.22 181 LYS A C 1
ATOM 1395 O O . LYS A 1 181 ? 8.475 13.605 -15.333 1.00 58.22 181 LYS A O 1
ATOM 1400 N N . GLN A 1 182 ? 10.559 13.809 -16.138 1.00 54.47 182 GLN A N 1
ATOM 1401 C CA . GLN A 1 182 ? 11.208 13.027 -15.083 1.00 54.47 182 GLN A CA 1
ATOM 1402 C C . GLN A 1 182 ? 11.029 13.634 -13.674 1.00 54.47 182 GLN A C 1
ATOM 1404 O O . GLN A 1 182 ? 11.118 12.916 -12.689 1.00 54.47 182 GLN A O 1
ATOM 1409 N N . ASN A 1 183 ? 10.676 14.926 -13.586 1.00 59.91 183 ASN A N 1
ATOM 1410 C CA . ASN A 1 183 ? 10.363 15.641 -12.339 1.00 59.91 183 ASN A CA 1
ATOM 1411 C C . ASN A 1 183 ? 8.866 15.627 -11.979 1.00 59.91 183 ASN A C 1
ATOM 1413 O O . ASN A 1 183 ? 8.397 16.498 -11.246 1.00 59.91 183 ASN A O 1
ATOM 1417 N N . ASP A 1 184 ? 8.081 14.714 -12.549 1.00 74.38 184 ASP A N 1
ATOM 1418 C CA . ASP A 1 184 ? 6.689 14.547 -12.147 1.00 74.38 184 ASP A CA 1
ATOM 1419 C C . ASP A 1 184 ? 6.635 14.151 -10.661 1.00 74.38 184 ASP A C 1
ATOM 1421 O O . ASP A 1 184 ? 7.255 13.149 -10.293 1.00 74.38 184 ASP A O 1
ATOM 1425 N N . PRO A 1 185 ? 5.900 14.890 -9.805 1.00 73.88 185 PRO A N 1
ATOM 1426 C CA . PRO A 1 185 ? 5.804 14.580 -8.384 1.00 73.88 185 PRO A CA 1
ATOM 1427 C C . PRO A 1 185 ? 5.432 13.119 -8.135 1.00 73.88 185 PRO A C 1
ATOM 1429 O O . PRO A 1 185 ? 5.981 12.493 -7.247 1.00 73.88 185 PRO A O 1
ATOM 1432 N N . THR A 1 186 ? 4.602 12.516 -8.984 1.00 74.88 186 THR A N 1
ATOM 1433 C CA . THR A 1 186 ? 4.175 11.117 -8.842 1.00 74.88 186 THR A CA 1
ATOM 1434 C C . THR A 1 186 ? 5.327 10.107 -8.956 1.00 74.88 186 THR A C 1
ATOM 1436 O O . THR A 1 186 ? 5.193 8.981 -8.491 1.00 74.88 186 THR A O 1
ATOM 1439 N N . TYR A 1 187 ? 6.462 10.481 -9.555 1.00 81.19 187 TYR A N 1
ATOM 1440 C CA . TYR A 1 187 ? 7.642 9.617 -9.719 1.00 81.19 187 TYR A CA 1
ATOM 1441 C C . TYR A 1 187 ? 8.716 9.857 -8.665 1.00 81.19 187 TYR A C 1
ATOM 1443 O O . TYR A 1 187 ? 9.603 9.024 -8.490 1.00 81.19 187 TYR A O 1
ATOM 1451 N N . VAL A 1 188 ? 8.583 10.937 -7.892 1.00 84.62 188 VAL A N 1
ATOM 1452 C CA . VAL A 1 188 ? 9.438 11.205 -6.731 1.00 84.62 188 VAL A CA 1
ATOM 1453 C C . VAL A 1 188 ? 9.309 10.090 -5.690 1.00 84.62 188 VAL A C 1
ATOM 1455 O O . VAL A 1 188 ? 10.273 9.829 -4.977 1.00 84.62 188 VAL A O 1
ATOM 1458 N N . ILE A 1 189 ? 8.185 9.363 -5.648 1.00 88.19 189 ILE A N 1
ATOM 1459 C CA . ILE A 1 189 ? 8.031 8.171 -4.802 1.00 88.19 189 ILE A CA 1
ATOM 1460 C C . ILE A 1 189 ? 9.161 7.146 -5.009 1.00 88.19 189 ILE A C 1
ATOM 1462 O O . ILE A 1 189 ? 9.627 6.568 -4.032 1.00 88.19 189 ILE A O 1
ATOM 1466 N N . ASP A 1 190 ? 9.667 6.962 -6.235 1.00 87.25 190 ASP A N 1
ATOM 1467 C CA . ASP A 1 190 ? 10.768 6.028 -6.499 1.00 87.25 190 ASP A CA 1
ATOM 1468 C C . ASP A 1 190 ? 12.094 6.537 -5.903 1.00 87.25 190 ASP A C 1
ATOM 1470 O O . ASP A 1 190 ? 12.927 5.752 -5.461 1.00 87.25 190 ASP A O 1
ATOM 1474 N N . GLU A 1 191 ? 12.308 7.855 -5.852 1.00 84.00 191 GLU A N 1
ATOM 1475 C CA . GLU A 1 191 ? 13.475 8.468 -5.195 1.00 84.00 191 GLU A CA 1
ATOM 1476 C C . GLU A 1 191 ? 13.360 8.450 -3.668 1.00 84.00 191 GLU A C 1
ATOM 1478 O O . GLU A 1 191 ? 14.355 8.348 -2.957 1.00 84.00 191 GLU A O 1
ATOM 1483 N N . LEU A 1 192 ? 12.144 8.550 -3.137 1.00 86.88 192 LEU A N 1
ATOM 1484 C CA . LEU A 1 192 ? 11.910 8.414 -1.703 1.00 86.88 192 LEU A CA 1
ATOM 1485 C C . LEU A 1 192 ? 12.085 6.960 -1.256 1.00 86.88 192 LEU A C 1
ATOM 1487 O O . LEU A 1 192 ? 12.680 6.711 -0.208 1.00 86.88 192 LEU A O 1
ATOM 1491 N N . ALA A 1 193 ? 11.651 6.006 -2.083 1.00 84.69 193 ALA A N 1
ATOM 1492 C CA . ALA A 1 193 ? 11.835 4.581 -1.846 1.00 84.69 193 ALA A CA 1
ATOM 1493 C C . ALA A 1 193 ? 13.321 4.172 -1.791 1.00 84.69 193 ALA A C 1
ATOM 1495 O O . ALA A 1 193 ? 13.668 3.317 -0.979 1.00 84.69 193 ALA A O 1
ATOM 1496 N N . GLU A 1 194 ? 14.206 4.811 -2.574 1.00 77.81 194 GLU A N 1
ATOM 1497 C CA . GLU A 1 194 ? 15.677 4.641 -2.485 1.00 77.81 194 GLU A CA 1
ATOM 1498 C C . GLU A 1 194 ? 16.174 4.851 -1.065 1.00 77.81 194 GLU A C 1
ATOM 1500 O O . GLU A 1 194 ? 16.837 3.995 -0.486 1.00 77.81 194 GLU A O 1
ATOM 1505 N N . ARG A 1 195 ? 15.814 6.001 -0.494 1.00 77.50 195 ARG A N 1
ATOM 1506 C CA . ARG A 1 195 ? 16.284 6.425 0.826 1.00 77.50 195 ARG A CA 1
ATOM 1507 C C . ARG A 1 195 ? 15.636 5.609 1.935 1.00 77.50 195 ARG A C 1
ATOM 1509 O O . ARG A 1 195 ? 16.249 5.381 2.971 1.00 77.50 195 ARG A O 1
ATOM 1516 N N . ALA A 1 196 ? 14.396 5.184 1.712 1.00 82.00 196 ALA A N 1
ATOM 1517 C CA . ALA A 1 196 ? 13.619 4.426 2.675 1.00 82.00 196 ALA A CA 1
ATOM 1518 C C . ALA A 1 196 ? 13.962 2.931 2.693 1.00 82.00 196 ALA A C 1
ATOM 1520 O O . ALA A 1 196 ? 13.679 2.254 3.682 1.00 82.00 196 ALA A O 1
ATOM 1521 N N . GLY A 1 197 ? 14.540 2.370 1.630 1.00 79.50 197 GLY A N 1
ATOM 1522 C CA . GLY A 1 197 ? 14.692 0.921 1.516 1.00 79.50 197 GLY A CA 1
ATOM 1523 C C . GLY A 1 197 ? 13.413 0.216 1.030 1.00 79.50 197 GLY A C 1
ATOM 1524 O O . GLY A 1 197 ? 13.093 -0.845 1.564 1.00 79.50 197 GLY A O 1
ATOM 1525 N N . GLY A 1 198 ? 12.620 0.842 0.151 1.00 84.38 198 GLY A N 1
ATOM 1526 C CA . GLY A 1 198 ? 11.355 0.307 -0.381 1.00 84.38 198 GLY A CA 1
ATOM 1527 C C . GLY A 1 198 ? 10.168 1.281 -0.319 1.00 84.38 198 GLY A C 1
ATOM 1528 O O . GLY A 1 198 ? 10.249 2.338 0.305 1.00 84.38 198 GLY A O 1
ATOM 1529 N N . TYR A 1 199 ? 9.058 0.917 -0.972 1.00 87.94 199 TYR A N 1
ATOM 1530 C CA . TYR A 1 199 ? 7.855 1.761 -1.080 1.00 87.94 199 TYR A CA 1
ATOM 1531 C C . TYR A 1 199 ? 6.995 1.762 0.189 1.00 87.94 199 TYR A C 1
ATOM 1533 O O . TYR A 1 199 ? 6.497 2.805 0.617 1.00 87.94 199 TYR A O 1
ATOM 1541 N N . PHE A 1 200 ? 6.825 0.592 0.798 1.00 92.00 200 PHE A N 1
ATOM 1542 C CA . PHE A 1 200 ? 5.902 0.381 1.909 1.00 92.00 200 PHE A CA 1
ATOM 1543 C C . PHE A 1 200 ? 6.608 -0.318 3.065 1.00 92.00 200 PHE A C 1
ATOM 1545 O O . PHE A 1 200 ? 7.528 -1.113 2.859 1.00 92.00 200 PHE A O 1
ATOM 1552 N N . ALA A 1 201 ? 6.173 -0.023 4.285 1.00 91.56 201 ALA A N 1
ATOM 1553 C CA . ALA A 1 201 ? 6.484 -0.864 5.428 1.00 91.56 201 ALA A CA 1
ATOM 1554 C C . ALA A 1 201 ? 5.501 -2.039 5.464 1.00 91.56 201 ALA A C 1
ATOM 1556 O O . ALA A 1 201 ? 4.302 -1.857 5.261 1.00 91.56 201 ALA A O 1
ATOM 1557 N N . MET A 1 202 ? 6.013 -3.243 5.712 1.00 91.88 202 MET A N 1
ATOM 1558 C CA . MET A 1 202 ? 5.171 -4.427 5.842 1.00 91.88 202 MET A CA 1
ATOM 1559 C C . MET A 1 202 ? 4.481 -4.403 7.217 1.00 91.88 202 MET A C 1
ATOM 1561 O O . MET A 1 202 ? 5.189 -4.323 8.224 1.00 91.88 202 MET A O 1
ATOM 1565 N N . PRO A 1 203 ? 3.139 -4.454 7.289 1.00 92.38 203 PRO A N 1
ATOM 1566 C CA . PRO A 1 203 ? 2.424 -4.440 8.563 1.00 92.38 203 PRO A CA 1
ATOM 1567 C C . PRO A 1 203 ? 2.509 -5.802 9.263 1.00 92.38 203 PRO A C 1
ATOM 1569 O O . PRO A 1 203 ? 2.597 -6.850 8.620 1.00 92.38 203 PRO A O 1
ATOM 1572 N N . THR A 1 204 ? 2.391 -5.826 10.585 1.00 91.50 204 THR A N 1
ATOM 1573 C CA . THR A 1 204 ? 2.126 -7.068 11.327 1.00 91.50 204 THR A CA 1
ATOM 1574 C C . THR A 1 204 ? 0.666 -7.511 11.150 1.00 91.50 204 THR A C 1
ATOM 1576 O O . THR A 1 204 ? -0.177 -6.752 10.665 1.00 91.50 204 THR A O 1
ATOM 1579 N N . GLN A 1 205 ? 0.340 -8.751 11.537 1.00 89.62 205 GLN A N 1
ATOM 1580 C CA . GLN A 1 205 ? -1.057 -9.213 11.520 1.00 89.62 205 GLN A CA 1
ATOM 1581 C C . GLN A 1 205 ? -1.926 -8.429 12.512 1.00 89.62 205 GLN A C 1
ATOM 1583 O O . GLN A 1 205 ? -3.053 -8.078 12.169 1.00 89.62 205 GLN A O 1
ATOM 1588 N N . ASP A 1 206 ? -1.385 -8.090 13.685 1.00 91.38 206 ASP A N 1
ATOM 1589 C CA . ASP A 1 206 ? -2.075 -7.263 14.679 1.00 91.38 206 ASP A CA 1
ATOM 1590 C C . ASP A 1 206 ? -2.367 -5.874 14.133 1.00 91.38 206 ASP A C 1
ATOM 1592 O O . ASP A 1 206 ? -3.458 -5.346 14.340 1.00 91.38 206 ASP A O 1
ATOM 1596 N N . ASP A 1 207 ? -1.434 -5.298 13.369 1.00 91.69 207 ASP A N 1
ATOM 1597 C CA . ASP A 1 207 ? -1.711 -4.015 12.751 1.00 91.69 207 ASP A CA 1
ATOM 1598 C C . ASP A 1 207 ? -2.892 -4.111 11.771 1.00 91.69 207 ASP A C 1
ATOM 1600 O O . ASP A 1 207 ? -3.744 -3.223 11.761 1.00 91.69 207 ASP A O 1
ATOM 1604 N N . ILE A 1 208 ? -2.958 -5.152 10.932 1.00 92.12 208 ILE A N 1
ATOM 1605 C CA . ILE A 1 208 ? -4.073 -5.340 9.987 1.00 92.12 208 ILE A CA 1
ATOM 1606 C C . ILE A 1 208 ? -5.388 -5.522 10.751 1.00 92.12 208 ILE A C 1
ATOM 1608 O O . ILE A 1 208 ? -6.369 -4.852 10.431 1.00 92.12 208 ILE A O 1
ATOM 1612 N N . ALA A 1 209 ? -5.391 -6.371 11.782 1.00 92.44 209 ALA A N 1
ATOM 1613 C CA . ALA A 1 209 ? -6.563 -6.633 12.610 1.00 92.44 209 ALA A CA 1
ATOM 1614 C C . ALA A 1 209 ? -7.058 -5.367 13.331 1.00 92.44 209 ALA A C 1
ATOM 1616 O O . ALA A 1 209 ? -8.262 -5.118 13.377 1.00 92.44 209 ALA A O 1
ATOM 1617 N N . TYR A 1 210 ? -6.147 -4.518 13.816 1.00 94.06 210 TYR A N 1
ATOM 1618 C CA . TYR A 1 210 ? -6.493 -3.224 14.402 1.00 94.06 210 TYR A CA 1
ATOM 1619 C C . TYR A 1 210 ? -7.186 -2.300 13.388 1.00 94.06 210 TYR A C 1
ATOM 1621 O O . TYR A 1 210 ? -8.151 -1.612 13.722 1.00 94.06 210 TYR A O 1
ATOM 1629 N N . THR A 1 211 ? -6.733 -2.282 12.130 1.00 94.00 211 THR A N 1
ATOM 1630 C CA . THR A 1 211 ? -7.395 -1.496 11.077 1.00 94.00 211 THR A CA 1
ATOM 1631 C C . THR A 1 211 ? -8.751 -2.072 10.683 1.00 94.00 211 THR A C 1
ATOM 1633 O O . THR A 1 211 ? -9.690 -1.299 10.497 1.00 94.00 211 THR A O 1
ATOM 1636 N N . ASP A 1 212 ? -8.897 -3.395 10.612 1.00 94.19 212 ASP A N 1
ATOM 1637 C CA . ASP A 1 212 ? -10.209 -4.016 10.403 1.00 94.19 212 ASP A CA 1
ATOM 1638 C C . ASP A 1 212 ? -11.182 -3.629 11.536 1.00 94.19 212 ASP A C 1
ATOM 1640 O O . ASP A 1 212 ? -12.306 -3.204 11.256 1.00 94.19 212 ASP A O 1
ATOM 1644 N N . LEU A 1 213 ? -10.728 -3.656 12.798 1.00 94.88 213 LEU A N 1
ATOM 1645 C CA . LEU A 1 213 ? -11.516 -3.201 13.948 1.00 94.88 213 LEU A CA 1
ATOM 1646 C C . LEU A 1 213 ? -11.900 -1.717 13.833 1.00 94.88 213 LEU A C 1
ATOM 1648 O O . LEU A 1 213 ? -13.057 -1.368 14.067 1.00 94.88 213 LEU A O 1
ATOM 1652 N N . LEU A 1 214 ? -10.971 -0.845 13.423 1.00 94.81 214 LEU A N 1
ATOM 1653 C CA . LEU A 1 214 ? -11.253 0.580 13.211 1.00 94.81 214 LEU A CA 1
ATOM 1654 C C . LEU A 1 214 ? -12.414 0.783 12.235 1.00 94.81 214 LEU A C 1
ATOM 1656 O O . LEU A 1 214 ? -13.334 1.562 12.502 1.00 94.81 214 LEU A O 1
ATOM 1660 N N . PHE A 1 215 ? -12.392 0.086 11.100 1.00 94.06 215 PHE A N 1
ATOM 1661 C CA . PHE A 1 215 ? -13.449 0.214 10.100 1.00 94.06 215 PHE A CA 1
ATOM 1662 C C . PHE A 1 215 ? -14.758 -0.463 10.520 1.00 94.06 215 PHE A C 1
ATOM 1664 O O . PHE A 1 215 ? -15.833 -0.015 10.105 1.00 94.06 215 PHE A O 1
ATOM 1671 N N . ASP A 1 216 ? -14.700 -1.480 11.376 1.00 94.19 216 ASP A N 1
ATOM 1672 C CA . ASP A 1 216 ? -15.881 -2.069 12.003 1.00 94.19 216 ASP A CA 1
ATOM 1673 C C . ASP A 1 216 ? -16.560 -1.102 12.973 1.00 94.19 216 ASP A C 1
ATOM 1675 O O . ASP A 1 216 ? -17.779 -0.918 12.897 1.00 94.19 216 ASP A O 1
ATOM 1679 N N . VAL A 1 217 ? -15.780 -0.407 13.802 1.00 95.44 217 VAL A N 1
ATOM 1680 C CA . VAL A 1 217 ? -16.269 0.672 14.671 1.00 95.44 217 VAL A CA 1
ATOM 1681 C C . VAL A 1 217 ? -16.869 1.798 13.828 1.00 95.44 217 VAL A C 1
ATOM 1683 O O . VAL A 1 217 ? -18.001 2.215 14.067 1.00 95.44 217 VAL A O 1
ATOM 1686 N N . CYS A 1 218 ? -16.168 2.254 12.787 1.00 94.69 218 CYS A N 1
ATOM 1687 C CA . CYS A 1 218 ? -16.686 3.270 11.867 1.00 94.69 218 CYS A CA 1
ATOM 1688 C C . CYS A 1 218 ? -18.064 2.884 11.312 1.00 94.69 218 CYS A C 1
ATOM 1690 O O . CYS A 1 218 ? -19.009 3.669 11.370 1.00 94.69 218 CYS A O 1
ATOM 1692 N N . ARG A 1 219 ? -18.210 1.639 10.849 1.00 93.25 219 ARG A N 1
ATOM 1693 C CA . ARG A 1 219 ? -19.475 1.108 10.334 1.00 93.25 219 ARG A CA 1
ATOM 1694 C C . ARG A 1 219 ? -20.566 1.056 11.399 1.00 93.25 219 ARG A C 1
ATOM 1696 O O . ARG A 1 219 ? -21.697 1.430 11.102 1.00 93.25 219 ARG A O 1
ATOM 1703 N N . GLN A 1 220 ? -20.239 0.616 12.614 1.00 95.50 220 GLN A N 1
ATOM 1704 C CA . GLN A 1 220 ? -21.182 0.551 13.733 1.00 95.50 220 GLN A CA 1
ATOM 1705 C C . GLN A 1 220 ? -21.819 1.917 14.023 1.00 95.50 220 GLN A C 1
ATOM 1707 O O . GLN A 1 220 ? -23.010 1.984 14.319 1.00 95.50 220 GLN A O 1
ATOM 1712 N N . PHE A 1 221 ? -21.045 2.996 13.898 1.00 96.00 221 PHE A N 1
ATOM 1713 C CA . PHE A 1 221 ? -21.516 4.363 14.127 1.00 96.00 221 PHE A CA 1
ATOM 1714 C C . PHE A 1 221 ? -21.986 5.087 12.857 1.00 96.00 221 PHE A C 1
ATOM 1716 O O . PHE A 1 221 ? -22.360 6.254 12.932 1.00 96.00 221 PHE A O 1
ATOM 1723 N N . GLY A 1 222 ? -21.982 4.428 11.692 1.00 94.88 222 GLY A N 1
ATOM 1724 C CA . GLY A 1 222 ? -22.337 5.062 10.417 1.00 94.88 222 GLY A CA 1
ATOM 1725 C C . GLY A 1 222 ? -21.356 6.157 9.978 1.00 94.88 222 GLY A C 1
ATOM 1726 O O . GLY A 1 222 ? -21.732 7.059 9.235 1.00 94.88 222 GLY A O 1
ATOM 1727 N N . ILE A 1 223 ? -20.106 6.094 10.443 1.00 94.56 223 ILE A N 1
ATOM 1728 C CA . ILE A 1 223 ? -19.053 7.067 10.157 1.00 94.56 223 ILE A CA 1
ATOM 1729 C C . ILE A 1 223 ? -18.212 6.567 8.981 1.00 94.56 223 ILE A C 1
ATOM 1731 O O . ILE A 1 223 ? -17.665 5.467 9.001 1.00 94.56 223 ILE A O 1
ATOM 1735 N N . HIS A 1 224 ? -18.052 7.399 7.955 1.00 91.38 224 HIS A N 1
ATOM 1736 C CA . HIS A 1 224 ? -17.095 7.154 6.879 1.00 91.38 224 HIS A CA 1
ATOM 1737 C C . HIS A 1 224 ? -15.756 7.796 7.236 1.00 91.38 224 HIS A C 1
ATOM 1739 O O . HIS A 1 224 ? -15.602 9.007 7.102 1.00 91.38 224 HIS A O 1
ATOM 1745 N N . TYR A 1 225 ? -14.790 6.992 7.696 1.00 91.31 225 TYR A N 1
ATOM 1746 C CA . TYR A 1 225 ? -13.527 7.493 8.257 1.00 91.31 225 TYR A CA 1
ATOM 1747 C C . TYR A 1 225 ? -12.830 8.520 7.353 1.00 91.31 225 TYR A C 1
ATOM 1749 O O . TYR A 1 225 ? -12.350 9.541 7.834 1.00 91.31 225 TYR A O 1
ATOM 1757 N N . TYR A 1 226 ? -12.802 8.294 6.037 1.00 87.94 226 TYR A N 1
ATOM 1758 C CA . TYR A 1 226 ? -12.107 9.174 5.096 1.00 87.94 226 TYR A CA 1
ATOM 1759 C C . TYR A 1 226 ? -12.651 10.614 5.100 1.00 87.94 226 TYR A C 1
ATOM 1761 O O . TYR A 1 226 ? -11.880 11.570 5.232 1.00 87.94 226 TYR A O 1
ATOM 1769 N N . SER A 1 227 ? -13.979 10.756 5.050 1.00 89.00 227 SER A N 1
ATOM 1770 C CA . SER A 1 227 ? -14.703 12.033 5.028 1.00 89.00 227 SER A CA 1
ATOM 1771 C C . SER A 1 227 ? -15.110 12.544 6.415 1.00 89.00 227 SER A C 1
ATOM 1773 O O . SER A 1 227 ? -15.726 13.602 6.520 1.00 89.00 227 SER A O 1
ATOM 1775 N N . ALA A 1 228 ? -14.797 11.796 7.474 1.00 92.75 228 ALA A N 1
ATOM 1776 C CA . ALA A 1 228 ? -15.169 12.132 8.840 1.00 92.75 228 ALA A CA 1
ATOM 1777 C C . ALA A 1 228 ? -14.461 13.400 9.339 1.00 92.75 228 ALA A C 1
ATOM 1779 O O . ALA A 1 228 ? -13.281 13.653 9.056 1.00 92.75 228 ALA A O 1
ATOM 1780 N N . THR A 1 229 ? -15.182 14.175 10.145 1.00 95.06 229 THR A N 1
ATOM 1781 C CA . THR A 1 229 ? -14.648 15.331 10.865 1.00 95.06 229 THR A CA 1
ATOM 1782 C C . THR A 1 229 ? -13.567 14.905 11.868 1.00 95.06 229 THR A C 1
ATOM 1784 O O . THR A 1 229 ? -13.552 13.758 12.321 1.00 95.06 229 THR A O 1
ATOM 1787 N N . PRO A 1 230 ? -12.682 15.822 12.305 1.00 94.31 230 PRO A N 1
ATOM 1788 C CA . PRO A 1 230 ? -11.690 15.504 13.335 1.00 94.31 230 PRO A CA 1
ATOM 1789 C C . PRO A 1 230 ? -12.300 14.947 14.630 1.00 94.31 230 PRO A C 1
ATOM 1791 O O . PRO A 1 230 ? -11.703 14.082 15.262 1.00 94.31 230 PRO A O 1
ATOM 1794 N N . LYS A 1 231 ? -13.503 15.407 15.008 1.00 94.62 231 LYS A N 1
ATOM 1795 C CA . LYS A 1 231 ? -14.216 14.916 16.197 1.00 94.62 231 LYS A CA 1
ATOM 1796 C C . LYS A 1 231 ? -14.711 13.482 16.019 1.00 94.62 231 LYS A C 1
ATOM 1798 O O . LYS A 1 231 ? -14.538 12.673 16.921 1.00 94.62 231 LYS A O 1
ATOM 1803 N N . GLU A 1 232 ? -15.297 13.164 14.866 1.00 96.00 232 GLU A N 1
ATOM 1804 C CA . GLU A 1 232 ? -15.740 11.800 14.550 1.00 96.00 232 GLU A CA 1
ATOM 1805 C C . GLU A 1 232 ? -14.559 10.832 14.470 1.00 96.00 232 GLU A C 1
ATOM 1807 O O . GLU A 1 232 ? -14.647 9.737 15.016 1.00 96.00 232 GLU A O 1
ATOM 1812 N N . LYS A 1 233 ? -13.437 11.253 13.865 1.00 94.81 233 LYS A N 1
ATOM 1813 C CA . LYS A 1 233 ? -12.191 10.470 13.830 1.00 94.81 233 LYS A CA 1
ATOM 1814 C C . LYS A 1 233 ? -11.675 10.180 15.232 1.00 94.81 233 LYS A C 1
ATOM 1816 O O . LYS A 1 233 ? -11.519 9.017 15.582 1.00 94.81 233 LYS A O 1
ATOM 1821 N N . ALA A 1 234 ? -11.507 11.214 16.058 1.00 93.81 234 ALA A N 1
ATOM 1822 C CA . ALA A 1 234 ? -11.076 11.044 17.444 1.00 93.81 234 ALA A CA 1
ATOM 1823 C C . ALA A 1 234 ? -12.012 10.106 18.225 1.00 93.81 234 ALA A C 1
ATOM 1825 O O . ALA A 1 234 ? -11.549 9.283 19.009 1.00 93.81 234 ALA A O 1
ATOM 1826 N N . PHE A 1 235 ? -13.323 10.188 17.975 1.00 95.44 235 PHE A N 1
ATOM 1827 C CA . PHE A 1 235 ? -14.301 9.296 18.587 1.00 95.44 235 PHE A CA 1
ATOM 1828 C C . PHE A 1 235 ? -14.090 7.825 18.206 1.00 95.44 235 PHE A C 1
ATOM 1830 O O . PHE A 1 235 ? -13.919 6.987 19.091 1.00 95.44 235 PHE A O 1
ATOM 1837 N N . VAL A 1 236 ? -14.078 7.499 16.909 1.00 96.19 236 VAL A N 1
ATOM 1838 C CA . VAL A 1 236 ? -13.940 6.102 16.457 1.00 96.19 236 VAL A CA 1
ATOM 1839 C C . VAL A 1 236 ? -12.560 5.531 16.761 1.00 96.19 236 VAL A C 1
ATOM 1841 O O . VAL A 1 236 ? -12.457 4.354 17.096 1.00 96.19 236 VAL A O 1
ATOM 1844 N N . GLU A 1 237 ? -11.508 6.346 16.704 1.00 94.75 237 GLU A N 1
ATOM 1845 C CA . GLU A 1 237 ? -10.152 5.934 17.071 1.00 94.75 237 GLU A CA 1
ATOM 1846 C C . GLU A 1 237 ? -10.059 5.569 18.549 1.00 94.75 237 GLU A C 1
ATOM 1848 O O . GLU A 1 237 ? -9.489 4.533 18.885 1.00 94.75 237 GLU A O 1
ATOM 1853 N N . GLU A 1 238 ? -10.666 6.367 19.427 1.00 94.62 238 GLU A N 1
ATOM 1854 C CA . GLU A 1 238 ? -10.653 6.097 20.861 1.00 94.62 238 GLU A CA 1
ATOM 1855 C C . GLU A 1 238 ? -11.475 4.853 21.215 1.00 94.62 238 GLU A C 1
ATOM 1857 O O . GLU A 1 238 ? -11.029 4.008 21.996 1.00 94.62 238 GLU A O 1
ATOM 1862 N N . VAL A 1 239 ? -12.644 4.677 20.587 1.00 95.44 239 VAL A N 1
ATOM 1863 C CA . VAL A 1 239 ? -13.435 3.446 20.741 1.00 95.44 239 VAL A CA 1
ATOM 1864 C C . VAL A 1 239 ? -12.647 2.228 20.258 1.00 95.44 239 VAL A C 1
ATOM 1866 O O . VAL A 1 239 ? -12.634 1.204 20.943 1.00 95.44 239 VAL A O 1
ATOM 1869 N N . THR A 1 240 ? -11.949 2.341 19.126 1.00 95.31 240 THR A N 1
ATOM 1870 C CA . THR A 1 240 ? -11.107 1.268 18.571 1.00 95.31 240 THR A CA 1
ATOM 1871 C C . THR A 1 240 ? -9.977 0.918 19.530 1.00 95.31 240 THR A C 1
ATOM 1873 O O . THR A 1 240 ? -9.811 -0.249 19.871 1.00 95.31 240 THR A O 1
ATOM 1876 N N . ARG A 1 241 ? -9.251 1.922 20.037 1.00 94.25 241 ARG A N 1
ATOM 1877 C CA . ARG A 1 241 ? -8.144 1.748 20.985 1.00 94.25 241 ARG A CA 1
ATOM 1878 C C . ARG A 1 241 ? -8.582 0.993 22.239 1.00 94.25 241 ARG A C 1
ATOM 1880 O O . ARG A 1 241 ? -7.919 0.043 22.654 1.00 94.25 241 ARG A O 1
ATOM 1887 N N . VAL A 1 242 ? -9.690 1.414 22.852 1.00 93.69 242 VAL A N 1
ATOM 1888 C CA . VAL A 1 242 ? -10.204 0.799 24.087 1.00 93.69 242 VAL A CA 1
ATOM 1889 C C . VAL A 1 242 ? -10.739 -0.606 23.826 1.00 93.69 242 VAL A C 1
ATOM 1891 O O . VAL A 1 242 ? -10.492 -1.506 24.628 1.00 93.69 242 VAL A O 1
ATOM 1894 N N . THR A 1 243 ? -11.457 -0.803 22.718 1.00 94.94 243 THR A N 1
ATOM 1895 C CA . THR A 1 243 ? -11.983 -2.120 22.330 1.00 94.94 243 THR A CA 1
ATOM 1896 C C . THR A 1 243 ? -10.844 -3.101 22.097 1.00 94.94 243 THR A C 1
ATOM 1898 O O . THR A 1 243 ? -10.824 -4.157 22.724 1.00 94.94 243 THR A O 1
ATOM 1901 N N . TRP A 1 244 ? -9.844 -2.700 21.311 1.00 94.12 244 TRP A N 1
ATOM 1902 C CA . TRP A 1 244 ? -8.655 -3.500 21.049 1.00 94.12 244 TRP A CA 1
ATOM 1903 C C . TRP A 1 244 ? -7.958 -3.916 22.342 1.00 94.12 244 TRP A C 1
ATOM 1905 O O . TRP A 1 244 ? -7.697 -5.094 22.559 1.00 94.12 244 TRP A O 1
ATOM 1915 N N . ALA A 1 245 ? -7.695 -2.965 23.243 1.00 92.69 245 ALA A N 1
ATOM 1916 C CA . ALA A 1 245 ? -7.004 -3.268 24.490 1.00 92.69 245 ALA A CA 1
ATOM 1917 C C . ALA A 1 245 ? -7.767 -4.300 25.344 1.00 92.69 245 ALA A C 1
ATOM 1919 O O . ALA A 1 245 ? -7.152 -5.224 25.870 1.00 92.69 245 ALA A O 1
ATOM 1920 N N . LYS A 1 246 ? -9.103 -4.210 25.421 1.00 92.44 246 LYS A N 1
ATOM 1921 C CA . LYS A 1 246 ? -9.946 -5.195 26.128 1.00 92.44 246 LYS A CA 1
ATOM 1922 C C . LYS A 1 246 ? -9.987 -6.564 25.446 1.00 92.44 246 LYS A C 1
ATOM 1924 O O . LYS A 1 246 ? -10.029 -7.593 26.124 1.00 92.44 246 LYS A O 1
ATOM 1929 N N . GLU A 1 247 ? -9.983 -6.597 24.116 1.00 93.19 247 GLU A N 1
ATOM 1930 C CA . GLU A 1 247 ? -9.866 -7.849 23.363 1.00 93.19 247 GLU A CA 1
ATOM 1931 C C . GLU A 1 247 ? -8.524 -8.526 23.658 1.00 93.19 247 GLU A C 1
ATOM 1933 O O . GLU A 1 247 ? -8.500 -9.720 23.949 1.00 93.19 247 GLU A O 1
ATOM 1938 N N . GLN A 1 248 ? -7.428 -7.763 23.710 1.00 92.19 248 GLN A N 1
ATOM 1939 C CA . GLN A 1 248 ? -6.112 -8.289 24.079 1.00 92.19 248 GLN A CA 1
ATOM 1940 C C . GLN A 1 248 ? -6.062 -8.804 25.526 1.00 92.19 248 GLN A C 1
ATOM 1942 O O . GLN A 1 248 ? -5.484 -9.866 25.762 1.00 92.19 248 GLN A O 1
ATOM 1947 N N . GLU A 1 249 ? -6.710 -8.134 26.490 1.00 93.25 249 GLU A N 1
ATOM 1948 C CA . GLU A 1 249 ? -6.867 -8.671 27.857 1.00 93.25 249 GLU A CA 1
ATOM 1949 C C . GLU A 1 249 ? -7.566 -10.032 27.854 1.00 93.25 249 GLU A C 1
ATOM 1951 O O . GLU A 1 249 ? -7.143 -10.957 28.545 1.00 93.25 249 GLU A O 1
ATOM 1956 N N . THR A 1 250 ? -8.625 -10.162 27.053 1.00 91.88 250 THR A N 1
ATOM 1957 C CA . THR A 1 250 ? -9.427 -11.389 26.968 1.00 91.88 250 THR A CA 1
ATOM 1958 C C . THR A 1 250 ? -8.654 -12.523 26.294 1.00 91.88 250 THR A C 1
ATOM 1960 O O . THR A 1 250 ? -8.707 -13.661 26.756 1.00 91.88 250 THR A O 1
ATOM 1963 N N . LEU A 1 251 ? -7.921 -12.221 25.220 1.00 91.25 251 LEU A N 1
ATOM 1964 C CA . LEU A 1 251 ? -7.154 -13.200 24.447 1.00 91.25 251 LEU A CA 1
ATOM 1965 C C . LEU A 1 251 ? -5.913 -13.700 25.193 1.00 91.25 251 LEU A C 1
ATOM 1967 O O . LEU A 1 251 ? -5.588 -14.883 25.124 1.00 91.25 251 LEU A O 1
ATOM 1971 N N . THR A 1 252 ? -5.214 -12.808 25.896 1.00 92.50 252 THR A N 1
ATOM 1972 C CA . THR A 1 252 ? -3.929 -13.126 26.543 1.00 92.50 252 THR A CA 1
ATOM 1973 C C . THR A 1 252 ? -4.061 -13.447 28.031 1.00 92.50 252 THR A C 1
ATOM 1975 O O . THR A 1 252 ? -3.148 -14.025 28.617 1.00 92.50 252 THR A O 1
ATOM 1978 N N . GLY A 1 253 ? -5.165 -13.043 28.667 1.00 91.19 253 GLY A N 1
ATOM 1979 C CA . GLY A 1 253 ? -5.322 -13.053 30.123 1.00 91.19 253 GLY A CA 1
ATOM 1980 C C . GLY A 1 253 ? -4.475 -11.998 30.848 1.00 91.19 253 GLY A C 1
ATOM 1981 O O . GLY A 1 253 ? -4.497 -11.939 32.078 1.00 91.19 253 GLY A O 1
ATOM 1982 N N . VAL A 1 254 ? -3.721 -11.166 30.119 1.00 90.94 254 VAL A N 1
ATOM 1983 C CA . VAL A 1 254 ? -2.854 -10.126 30.680 1.00 90.94 254 VAL A CA 1
ATOM 1984 C C . VAL A 1 254 ? -3.606 -8.806 30.713 1.00 90.94 254 VAL A C 1
ATOM 1986 O O . VAL A 1 254 ? -3.954 -8.251 29.670 1.00 90.94 254 VAL A O 1
ATOM 1989 N N . LYS A 1 255 ? -3.806 -8.278 31.923 1.00 89.12 255 LYS A N 1
ATOM 1990 C CA . LYS A 1 255 ? -4.437 -6.975 32.133 1.00 89.12 255 LYS A CA 1
ATOM 1991 C C . LYS A 1 255 ? -3.607 -5.867 31.478 1.00 89.12 255 LYS A C 1
ATOM 1993 O O . LYS A 1 255 ? -2.410 -5.757 31.743 1.00 89.12 255 LYS A O 1
ATOM 1998 N N . GLN A 1 256 ? -4.248 -5.057 30.649 1.00 86.44 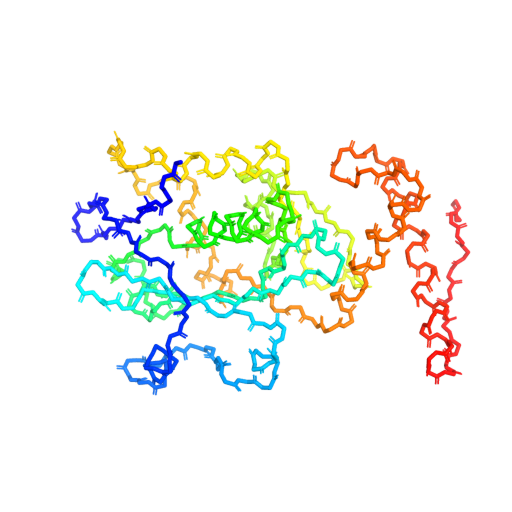256 GLN A N 1
ATOM 1999 C CA . GLN A 1 256 ? -3.641 -3.915 29.983 1.00 86.44 256 GLN A CA 1
ATOM 2000 C C . GLN A 1 256 ? -3.819 -2.676 30.869 1.00 86.44 256 GLN A C 1
ATOM 2002 O O . GLN A 1 256 ? -4.824 -2.523 31.567 1.00 86.44 256 GLN A O 1
ATOM 2007 N N . ASP A 1 257 ? -2.853 -1.762 30.844 1.00 87.25 257 ASP A N 1
ATOM 2008 C CA . ASP A 1 257 ? -3.052 -0.434 31.424 1.00 87.25 257 ASP A CA 1
ATOM 2009 C C . ASP A 1 257 ? -3.843 0.408 30.416 1.00 87.25 257 ASP A C 1
ATOM 2011 O O . ASP A 1 257 ? -3.280 0.932 29.456 1.00 87.25 257 ASP A O 1
ATOM 2015 N N . ILE A 1 258 ? -5.174 0.432 30.558 1.00 84.12 258 ILE A N 1
ATOM 2016 C CA . ILE A 1 258 ? -6.087 1.109 29.628 1.00 84.12 258 ILE A CA 1
ATOM 2017 C C . ILE A 1 258 ? -6.496 2.462 30.225 1.00 84.12 258 ILE A C 1
ATOM 2019 O O . ILE A 1 258 ? -7.338 2.491 31.129 1.00 84.12 258 ILE A O 1
ATOM 2023 N N . PRO A 1 259 ? -5.983 3.596 29.704 1.00 83.69 259 PRO A N 1
ATOM 2024 C CA . PRO A 1 259 ? -6.446 4.915 30.114 1.00 83.69 259 PRO A CA 1
ATOM 2025 C C . PRO A 1 259 ? -7.957 5.079 29.896 1.00 83.69 259 PRO A C 1
ATOM 2027 O O . PRO A 1 259 ? -8.471 4.560 28.890 1.00 83.69 259 PRO A O 1
ATOM 2030 N N . PRO A 1 260 ? -8.666 5.810 30.784 1.00 84.44 260 PRO A N 1
ATOM 2031 C CA . PRO A 1 260 ? -10.087 6.093 30.618 1.00 84.44 260 PRO A CA 1
ATOM 2032 C C . PRO A 1 260 ? -10.386 6.694 29.245 1.00 84.44 260 PRO A C 1
ATOM 2034 O O . PRO A 1 260 ? -9.676 7.585 28.783 1.00 84.44 260 PRO A O 1
ATOM 2037 N N . ALA A 1 261 ? -11.456 6.216 28.608 1.00 83.50 261 ALA A N 1
ATOM 2038 C CA . ALA A 1 261 ? -11.870 6.735 27.313 1.00 83.50 261 ALA A CA 1
ATOM 2039 C C . ALA A 1 261 ? -12.207 8.228 27.410 1.00 83.50 261 ALA A C 1
ATOM 2041 O O . ALA A 1 261 ? -12.919 8.631 28.333 1.00 83.50 261 ALA A O 1
ATOM 2042 N N . PHE A 1 262 ? -11.750 9.026 26.441 1.00 85.44 262 PHE A N 1
ATOM 2043 C CA . PHE A 1 262 ? -12.069 10.460 26.346 1.00 85.44 262 PHE A CA 1
ATOM 2044 C C . PHE A 1 262 ? -11.652 11.294 27.569 1.00 85.44 262 PHE A C 1
ATOM 2046 O O . PHE A 1 262 ? -12.261 12.331 27.840 1.00 85.44 262 PHE A O 1
ATOM 2053 N N . SER A 1 263 ? -10.641 10.856 28.327 1.00 66.81 263 SER A N 1
ATOM 2054 C CA . SER A 1 263 ? -10.098 11.652 29.431 1.00 66.81 263 SER A CA 1
ATOM 2055 C C . SER A 1 263 ? -9.574 12.995 28.912 1.00 66.81 263 SER A C 1
ATOM 2057 O O . SER A 1 263 ? -8.776 13.018 27.973 1.00 66.81 263 SER A O 1
ATOM 2059 N N . ALA A 1 264 ? -10.072 14.082 29.509 1.00 51.88 264 ALA A N 1
ATOM 2060 C CA . ALA A 1 264 ? -9.719 15.467 29.199 1.00 51.88 264 ALA A CA 1
ATOM 2061 C C . ALA A 1 264 ? -8.302 15.842 29.654 1.00 51.88 264 ALA A C 1
ATOM 2063 O O . ALA A 1 264 ? -7.854 15.293 30.688 1.00 51.88 264 ALA A O 1
#

Foldseek 3Di:
DDDFFWWAFLVVRDTFTKDKDFQDPVNLVCCPDPVHPPDNCVPPVNVPPQKTKIFIAGPVRHTFKMWIWGQQPVLQFIEGQFMATDQLQQLQNDPPNRRRIFLVLLVVLLVRQVVSVVSVNQSKYKFFALDPVLVCLCCPVLVWDFADWLDPPGTTMTMRHDPSSVVSNVVRRCVVPDSDDCPDSSRCLSVVCNVRVHNGDRDDPLRSVLVSLLVVLCVVVVHDCSPDDPVVRLVSNLVSNQVSQVVCCVVVVDHDPRPDGPDD

Sequence (264 aa):
MIFVPHIIRCADNISIPVDISSASADDIAATHGSPSWQTDLDSPYLSNPDVSKYAMKAPNGELIALAAYKISGRKTYVYILYAESAPHSNATITGKVERKYSGIGAVLLAFGIKYSIDNGCRGDIVFDAKTDELARHYAEVFGAKRISSISSGGPKRFMLADEDAWLLFQNILRRRLKNMKQNDPTYVIDELAERAGGYFAMPTQDDIAYTDLLFDVCRQFGIHYYSATPKEKAFVEEVTRVTWAKEQETLTGVKQDIPPAFSA

Secondary structure (DSSP, 8-state):
-----EEEETTTTEEEE-EEEEPPHHHHHGGGSSSPPSS-TTSTTTTSTTEEEEEEE-TT--EEEEEEEEE-TTSS-EEEEEEEE-GGG-TTTS-TTT-SEE-HHHHHHHHHHHHHHHTTSTT-EEEEESSHHHHHHHHHHH-PEE---S-SSSPEEEEE-HHHHHHHHHHHHHGGGS---TT-HHHHHHHHHHHHTSSSBPPPHHHHHHHHHHHHHHHHTT--GGG--HHHHHHHHHHHHHHHHHHHHHHH-PPP--PPTT--

Radius of gyration: 19.05 Å; chains: 1; bounding box: 44×35×56 Å